Protein AF-0000000080171683 (afdb_homodimer)

Organism: Aquarana catesbeiana (NCBI:txid8400)

Radius of gyration: 18.97 Å; Cα contacts (8 Å, |Δi|>4): 358; chains: 2; bounding box: 41×49×46 Å

pLDDT: mean 96.04, std 4.77, range [62.88, 98.94]

InterPro domains:
  IPR000971 Globin [PF00042] (27-137)
  IPR000971 Globin [PS01033] (2-142)
  IPR002338 Hemoglobin, alpha-type [PR00612] (16-28)
  IPR002338 Hemoglobin, alpha-type [PR00612] (33-43)
  IPR002338 Hemoglobin, alpha-type [PR00612] (48-57)
  IPR002338 Hemoglobin, alpha-type [PR00612] (75-88)
  IPR002338 Hemoglobin, alpha-type [PR00612] (123-139)
  IPR002338 Hemoglobin, alpha-type [cd08927] (3-142)
  IPR009050 Globin-like superfamily [SSF46458] (2-142)
  IPR012292 Globin/Protoglobin [G3DSA:1.10.490.10] (2-142)
  IPR050056 Hemoglobin and related oxygen transporters [PTHR11442] (1-142)

Structure (mmCIF, N/CA/C/O backbone):
data_AF-0000000080171683-model_v1
#
loop_
_entity.id
_entity.type
_entity.pdbx_description
1 polymer 'Hemoglobin subunit alpha-3'
#
loop_
_atom_site.group_PDB
_atom_site.id
_atom_site.type_symbol
_atom_site.label_atom_id
_atom_site.label_alt_id
_atom_site.label_comp_id
_atom_site.label_asym_id
_atom_site.label_entity_id
_atom_site.label_seq_id
_atom_site.pdbx_PDB_ins_code
_atom_site.Cartn_x
_atom_site.Cartn_y
_atom_site.Cartn_z
_atom_site.occupancy
_atom_site.B_iso_or_equiv
_atom_site.auth_seq_id
_atom_site.auth_comp_id
_atom_site.auth_asym_id
_atom_site.auth_atom_id
_atom_site.pdbx_PDB_model_num
ATOM 1 N N . MET A 1 1 ? 11.531 -5.312 -15.805 1 64.75 1 MET A N 1
ATOM 2 C CA . MET A 1 1 ? 12.797 -5.117 -15.109 1 64.75 1 MET A CA 1
ATOM 3 C C . MET A 1 1 ? 13.18 -6.363 -14.32 1 64.75 1 MET A C 1
ATOM 5 O O . MET A 1 1 ? 12.32 -7.027 -13.742 1 64.75 1 MET A O 1
ATOM 9 N N . SER A 1 2 ? 14.367 -6.809 -14.578 1 85.31 2 SER A N 1
ATOM 10 C CA . SER A 1 2 ? 14.812 -8.031 -13.922 1 85.31 2 SER A CA 1
ATOM 11 C C . SER A 1 2 ? 15.258 -7.766 -12.484 1 85.31 2 SER A C 1
ATOM 13 O O . SER A 1 2 ? 15.758 -6.68 -12.18 1 85.31 2 SER A O 1
ATOM 15 N N . LEU A 1 3 ? 14.898 -8.68 -11.57 1 95.12 3 LEU A N 1
ATOM 16 C CA . LEU A 1 3 ? 15.336 -8.602 -10.18 1 95.12 3 LEU A CA 1
ATOM 17 C C . LEU A 1 3 ? 16.812 -8.945 -10.055 1 95.12 3 LEU A C 1
ATOM 19 O O . LEU A 1 3 ? 17.297 -9.867 -10.719 1 95.12 3 LEU A O 1
ATOM 23 N N . SER A 1 4 ? 17.531 -8.18 -9.242 1 96.12 4 SER A N 1
ATOM 24 C CA . SER A 1 4 ? 18.906 -8.547 -8.898 1 96.12 4 SER A CA 1
ATOM 25 C C . SER A 1 4 ? 18.938 -9.805 -8.031 1 96.12 4 SER A C 1
ATOM 27 O O . SER A 1 4 ? 17.891 -10.273 -7.566 1 96.12 4 SER A O 1
ATOM 29 N N . ALA A 1 5 ? 20.141 -10.359 -7.75 1 96.38 5 ALA A N 1
ATOM 30 C CA . ALA A 1 5 ? 20.297 -11.547 -6.91 1 96.38 5 ALA A CA 1
ATOM 31 C C . ALA A 1 5 ? 19.828 -11.273 -5.488 1 96.38 5 ALA A C 1
ATOM 33 O O . ALA A 1 5 ? 19.188 -12.117 -4.867 1 96.38 5 ALA A O 1
ATOM 34 N N . SER A 1 6 ? 20.156 -10.125 -4.957 1 97.25 6 SER A N 1
ATOM 35 C CA . SER A 1 6 ? 19.75 -9.766 -3.602 1 97.25 6 SER A CA 1
ATOM 36 C C . SER A 1 6 ? 18.234 -9.594 -3.502 1 97.25 6 SER A C 1
ATOM 38 O O . SER A 1 6 ? 17.625 -9.969 -2.502 1 97.25 6 SER A O 1
ATOM 40 N N . GLU A 1 7 ? 17.656 -9 -4.504 1 97.56 7 GLU A N 1
ATOM 41 C CA . GLU A 1 7 ? 16.203 -8.836 -4.527 1 97.56 7 GLU A CA 1
ATOM 42 C C . GLU A 1 7 ? 15.492 -10.188 -4.598 1 97.56 7 GLU A C 1
ATOM 44 O O . GLU A 1 7 ? 14.5 -10.414 -3.906 1 97.56 7 GLU A O 1
ATOM 49 N N . LYS A 1 8 ? 16.016 -11.07 -5.461 1 96.81 8 LYS A N 1
ATOM 50 C CA . LYS A 1 8 ? 15.453 -12.414 -5.57 1 96.81 8 LYS A CA 1
ATOM 51 C C . LYS A 1 8 ? 15.508 -13.141 -4.227 1 96.81 8 LYS A C 1
ATOM 53 O O . LYS A 1 8 ? 14.539 -13.797 -3.832 1 96.81 8 LYS A O 1
ATOM 58 N N . ALA A 1 9 ? 16.594 -13.047 -3.535 1 97.31 9 ALA A N 1
ATOM 59 C CA . ALA A 1 9 ? 16.75 -13.664 -2.223 1 97.31 9 ALA A CA 1
ATOM 60 C C . ALA A 1 9 ? 15.734 -13.102 -1.227 1 97.31 9 ALA A C 1
ATOM 62 O O . ALA A 1 9 ? 15.18 -13.836 -0.408 1 97.31 9 ALA A O 1
ATOM 63 N N . ALA A 1 10 ? 15.539 -11.789 -1.253 1 97.5 10 ALA A N 1
ATOM 64 C CA . ALA A 1 10 ? 14.578 -11.125 -0.37 1 97.5 10 ALA A CA 1
ATOM 65 C C . ALA A 1 10 ? 13.156 -11.625 -0.632 1 97.5 10 ALA A C 1
ATOM 67 O O . ALA A 1 10 ? 12.406 -11.883 0.307 1 97.5 10 ALA A O 1
ATOM 68 N N . VAL A 1 11 ? 12.805 -11.734 -1.903 1 98.06 11 VAL A N 1
ATOM 69 C CA . VAL A 1 11 ? 11.477 -12.227 -2.268 1 98.06 11 VAL A CA 1
ATOM 70 C C . VAL A 1 11 ? 11.305 -13.664 -1.766 1 98.06 11 VAL A C 1
ATOM 72 O O . VAL A 1 11 ? 10.312 -13.977 -1.104 1 98.06 11 VAL A O 1
ATOM 75 N N . LEU A 1 12 ? 12.281 -14.531 -1.989 1 97.12 12 LEU A N 1
ATOM 76 C CA . LEU A 1 12 ? 12.188 -15.953 -1.662 1 97.12 12 LEU A CA 1
ATOM 77 C C . LEU A 1 12 ? 12.203 -16.156 -0.152 1 97.12 12 LEU A C 1
ATOM 79 O O . LEU A 1 12 ? 11.594 -17.109 0.351 1 97.12 12 LEU A O 1
ATOM 83 N N . SER A 1 13 ? 12.844 -15.305 0.546 1 96.75 13 SER A N 1
ATOM 84 C CA . SER A 1 13 ? 12.883 -15.414 2 1 96.75 13 SER A CA 1
ATOM 85 C C . SER A 1 13 ? 11.477 -15.328 2.594 1 96.75 13 SER A C 1
ATOM 87 O O . SER A 1 13 ? 11.18 -15.969 3.602 1 96.75 13 SER A O 1
ATOM 89 N N . MET A 1 14 ? 10.594 -14.516 2.006 1 97.19 14 MET A N 1
ATOM 90 C CA . MET A 1 14 ? 9.227 -14.352 2.484 1 97.19 14 MET A CA 1
ATOM 91 C C . MET A 1 14 ? 8.359 -15.531 2.045 1 97.19 14 MET A C 1
ATOM 93 O O . MET A 1 14 ? 7.445 -15.938 2.768 1 97.19 14 MET A O 1
ATOM 97 N N . VAL A 1 15 ? 8.633 -16.078 0.871 1 96.06 15 VAL A N 1
ATOM 98 C CA . VAL A 1 15 ? 7.844 -17.172 0.313 1 96.06 15 VAL A CA 1
ATOM 99 C C . VAL A 1 15 ? 7.859 -18.359 1.268 1 96.06 15 VAL A C 1
ATOM 101 O O . VAL A 1 15 ? 6.832 -19 1.49 1 96.06 15 VAL A O 1
ATOM 104 N N . GLY A 1 16 ? 8.977 -18.641 1.789 1 92.06 16 GLY A N 1
ATOM 105 C CA . GLY A 1 16 ? 9.094 -19.734 2.744 1 92.06 16 GLY A CA 1
ATOM 106 C C . GLY A 1 16 ? 8.258 -19.531 3.992 1 92.06 16 GLY A C 1
ATOM 107 O O . GLY A 1 16 ? 7.691 -20.484 4.527 1 92.06 16 GLY A O 1
ATOM 108 N N . LYS A 1 17 ? 8.117 -18.312 4.414 1 93.5 17 LYS A N 1
ATOM 109 C CA . LYS A 1 17 ? 7.395 -17.984 5.637 1 93.5 17 LYS A CA 1
ATOM 110 C C . LYS A 1 17 ? 5.887 -17.984 5.406 1 93.5 17 LYS A C 1
ATOM 112 O O . LYS A 1 17 ? 5.113 -18.266 6.328 1 93.5 17 LYS A O 1
ATOM 117 N N . ILE A 1 18 ? 5.441 -17.688 4.18 1 95 18 ILE A N 1
ATOM 118 C CA . ILE A 1 18 ? 4.023 -17.484 3.896 1 95 18 ILE A CA 1
ATOM 119 C C . ILE A 1 18 ? 3.367 -18.812 3.525 1 95 18 ILE A C 1
ATOM 121 O O . ILE A 1 18 ? 2.145 -18.953 3.604 1 95 18 ILE A O 1
ATOM 125 N N . ALA A 1 19 ? 4.152 -19.781 3.158 1 91.12 19 ALA A N 1
ATOM 126 C CA . ALA A 1 19 ? 3.652 -21.016 2.561 1 91.12 19 ALA A CA 1
ATOM 127 C C . ALA A 1 19 ? 2.67 -21.719 3.49 1 91.12 19 ALA A C 1
ATOM 129 O O . ALA A 1 19 ? 1.616 -22.188 3.053 1 91.12 19 ALA A O 1
ATOM 130 N N . SER A 1 20 ? 2.947 -21.781 4.754 1 93 20 SER A N 1
ATOM 131 C CA . SER A 1 20 ? 2.125 -22.531 5.695 1 93 20 SER A CA 1
ATOM 132 C C . SER A 1 20 ? 0.851 -21.766 6.047 1 93 20 SER A C 1
ATOM 134 O O . SER A 1 20 ? -0.075 -22.328 6.633 1 93 20 SER A O 1
ATOM 136 N N . GLN A 1 21 ? 0.756 -20.531 5.684 1 96.88 21 GLN A N 1
ATOM 137 C CA . GLN A 1 21 ? -0.391 -19.703 6.031 1 96.88 21 GLN A CA 1
ATOM 138 C C . GLN A 1 21 ? -1.016 -19.078 4.789 1 96.88 21 GLN A C 1
ATOM 140 O O . GLN A 1 21 ? -1.667 -18.031 4.875 1 96.88 21 GLN A O 1
ATOM 145 N N . ALA A 1 22 ? -0.806 -19.672 3.691 1 97.12 22 ALA A N 1
ATOM 146 C CA . ALA A 1 22 ? -1.147 -19.078 2.398 1 97.12 22 ALA A CA 1
ATOM 147 C C . ALA A 1 22 ? -2.629 -18.719 2.334 1 97.12 22 ALA A C 1
ATOM 149 O O . ALA A 1 22 ? -2.982 -17.594 1.986 1 97.12 22 ALA A O 1
ATOM 150 N N . SER A 1 23 ? -3.496 -19.656 2.752 1 97.56 23 SER A N 1
ATOM 151 C CA . SER A 1 23 ? -4.934 -19.422 2.676 1 97.56 23 SER A CA 1
ATOM 152 C C . SER A 1 23 ? -5.359 -18.281 3.594 1 97.56 23 SER A C 1
ATOM 154 O O . SER A 1 23 ? -6.137 -17.406 3.193 1 97.56 23 SER A O 1
ATOM 156 N N . ASP A 1 24 ? -4.828 -18.281 4.82 1 97.94 24 ASP A N 1
ATOM 157 C CA . ASP A 1 24 ? -5.195 -17.25 5.785 1 97.94 24 ASP A CA 1
ATOM 158 C C . ASP A 1 24 ? -4.707 -15.875 5.328 1 97.94 24 ASP A C 1
ATOM 160 O O . ASP A 1 24 ? -5.445 -14.891 5.398 1 97.94 24 ASP A O 1
ATOM 164 N N . LEU A 1 25 ? -3.477 -15.773 4.895 1 98.44 25 LEU A N 1
ATOM 165 C CA . LEU A 1 25 ? -2.9 -14.508 4.453 1 98.44 25 LEU A CA 1
ATOM 166 C C . LEU A 1 25 ? -3.604 -14 3.199 1 98.44 25 LEU A C 1
ATOM 168 O O . LEU A 1 25 ? -3.902 -12.812 3.088 1 98.44 25 LEU A O 1
ATOM 172 N N . GLY A 1 26 ? -3.822 -14.898 2.277 1 98.44 26 GLY A N 1
ATOM 173 C CA . GLY A 1 26 ? -4.555 -14.531 1.075 1 98.44 26 GLY A CA 1
ATOM 174 C C . GLY A 1 26 ? -5.973 -14.07 1.356 1 98.44 26 GLY A C 1
ATOM 175 O O . GLY A 1 26 ? -6.453 -13.117 0.742 1 98.44 26 GLY A O 1
ATOM 176 N N . ALA A 1 27 ? -6.652 -14.773 2.248 1 98.56 27 ALA A N 1
ATOM 177 C CA . ALA A 1 27 ? -8.008 -14.383 2.635 1 98.56 27 ALA A CA 1
ATOM 178 C C . ALA A 1 27 ? -8.008 -12.992 3.266 1 98.56 27 ALA A C 1
ATOM 180 O O . ALA A 1 27 ? -8.906 -12.188 3.004 1 98.56 27 ALA A O 1
ATOM 181 N N . GLU A 1 28 ? -7.059 -12.734 4.082 1 98.5 28 GLU A N 1
ATOM 182 C CA . GLU A 1 28 ? -6.945 -11.398 4.656 1 98.5 28 GLU A CA 1
ATOM 183 C C . GLU A 1 28 ? -6.734 -10.344 3.574 1 98.5 28 GLU A C 1
ATOM 185 O O . GLU A 1 28 ? -7.328 -9.266 3.625 1 98.5 28 GLU A O 1
ATOM 190 N N . ALA A 1 29 ? -5.895 -10.656 2.609 1 98.69 29 ALA A N 1
ATOM 191 C CA . ALA A 1 29 ? -5.645 -9.719 1.521 1 98.69 29 ALA A CA 1
ATOM 192 C C . ALA A 1 29 ? -6.926 -9.406 0.754 1 98.69 29 ALA A C 1
ATOM 194 O O . ALA A 1 29 ? -7.219 -8.25 0.458 1 98.69 29 ALA A O 1
ATOM 195 N N . LEU A 1 30 ? -7.672 -10.43 0.483 1 98.56 30 LEU A N 1
ATOM 196 C CA . LEU A 1 30 ? -8.922 -10.234 -0.242 1 98.56 30 LEU A CA 1
ATOM 197 C C . LEU A 1 30 ? -9.914 -9.438 0.598 1 98.56 30 LEU A C 1
ATOM 199 O O . LEU A 1 30 ? -10.617 -8.57 0.077 1 98.56 30 LEU A O 1
ATOM 203 N N . THR A 1 31 ? -9.984 -9.688 1.855 1 98.56 31 THR A N 1
ATOM 204 C CA . THR A 1 31 ? -10.852 -8.922 2.744 1 98.56 31 THR A CA 1
ATOM 205 C C . THR A 1 31 ? -10.477 -7.445 2.74 1 98.56 31 THR A C 1
ATOM 207 O O . THR A 1 31 ? -11.336 -6.578 2.615 1 98.56 31 THR A O 1
ATOM 210 N N . ARG A 1 32 ? -9.219 -7.148 2.846 1 98.69 32 ARG A N 1
ATOM 211 C CA . ARG A 1 32 ? -8.742 -5.773 2.781 1 98.69 32 ARG A CA 1
ATOM 212 C C . ARG A 1 32 ? -9.047 -5.152 1.421 1 98.69 32 ARG A C 1
ATOM 214 O O . ARG A 1 32 ? -9.414 -3.979 1.337 1 98.69 32 ARG A O 1
ATOM 221 N N . LEU A 1 33 ? -8.859 -5.98 0.401 1 98.69 33 LEU A N 1
ATOM 222 C CA . LEU A 1 33 ? -9.148 -5.492 -0.943 1 98.69 33 LEU A CA 1
ATOM 223 C C . LEU A 1 33 ? -10.602 -5.066 -1.064 1 98.69 33 LEU A C 1
ATOM 225 O O . LEU A 1 33 ? -10.898 -3.963 -1.528 1 98.69 33 LEU A O 1
ATOM 229 N N . PHE A 1 34 ? -11.523 -5.859 -0.615 1 98.38 34 PHE A N 1
ATOM 230 C CA . PHE A 1 34 ? -12.953 -5.609 -0.786 1 98.38 34 PHE A CA 1
ATOM 231 C C . PHE A 1 34 ? -13.406 -4.441 0.085 1 98.38 34 PHE A C 1
ATOM 233 O O . PHE A 1 34 ? -14.305 -3.689 -0.297 1 98.38 34 PHE A O 1
ATOM 240 N N . LEU A 1 35 ? -12.836 -4.223 1.185 1 98.06 35 LEU A N 1
ATOM 241 C CA . LEU A 1 35 ? -13.219 -3.137 2.07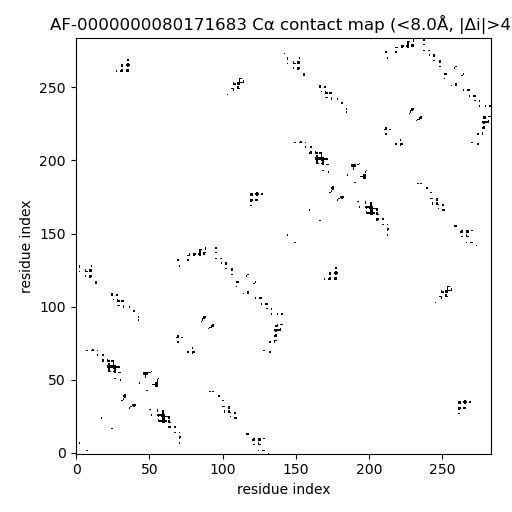8 1 98.06 35 LEU A CA 1
ATOM 242 C C . LEU A 1 35 ? -12.617 -1.813 1.618 1 98.06 35 LEU A C 1
ATOM 244 O O . LEU A 1 35 ? -13.289 -0.78 1.64 1 98.06 35 LEU A O 1
ATOM 248 N N . SER A 1 36 ? -11.414 -1.823 1.143 1 98.19 36 SER A N 1
ATOM 249 C CA . SER A 1 36 ? -10.734 -0.595 0.747 1 98.19 36 SER A CA 1
ATOM 250 C C . SER A 1 36 ? -11.102 -0.194 -0.678 1 98.19 36 SER A C 1
ATOM 252 O O . SER A 1 36 ? -11.109 0.992 -1.014 1 98.19 36 SER A O 1
ATOM 254 N N . PHE A 1 37 ? -11.336 -1.192 -1.491 1 98.19 37 PHE A N 1
ATOM 255 C CA . PHE A 1 37 ? -11.648 -0.971 -2.898 1 98.19 37 PHE A CA 1
ATOM 256 C C . PHE A 1 37 ? -12.883 -1.762 -3.311 1 98.19 37 PHE A C 1
ATOM 258 O O . PHE A 1 37 ? -12.797 -2.668 -4.141 1 98.19 37 PHE A O 1
ATOM 265 N N . PRO A 1 38 ? -14.016 -1.333 -2.859 1 97.56 38 PRO A N 1
ATOM 266 C CA . PRO A 1 38 ? -15.234 -2.123 -3.059 1 97.56 38 PRO A CA 1
ATOM 267 C C . PRO A 1 38 ? -15.578 -2.32 -4.531 1 97.56 38 PRO A C 1
ATOM 269 O O . PRO A 1 38 ? -16.266 -3.275 -4.887 1 97.56 38 PRO A O 1
ATOM 272 N N . GLN A 1 39 ? -15.109 -1.467 -5.449 1 97.38 39 GLN A N 1
ATOM 273 C CA . GLN A 1 39 ? -15.375 -1.605 -6.879 1 97.38 39 GLN A CA 1
ATOM 274 C C . GLN A 1 39 ? -14.781 -2.902 -7.422 1 97.38 39 GLN A C 1
ATOM 276 O O . GLN A 1 39 ? -15.211 -3.391 -8.469 1 97.38 39 GLN A O 1
ATOM 281 N N . THR A 1 40 ? -13.812 -3.52 -6.75 1 97.94 40 THR A N 1
ATOM 282 C CA . THR A 1 40 ? -13.172 -4.742 -7.219 1 97.94 40 THR A CA 1
ATOM 283 C C . THR A 1 40 ? -14.102 -5.941 -7.039 1 97.94 40 THR A C 1
ATOM 285 O O . THR A 1 40 ? -13.891 -6.992 -7.652 1 97.94 40 THR A O 1
ATOM 288 N N . LYS A 1 41 ? -15.102 -5.82 -6.219 1 97.56 41 LYS A N 1
ATOM 289 C CA . LYS A 1 41 ? -16.047 -6.902 -5.961 1 97.56 41 LYS A CA 1
ATOM 290 C C . LYS A 1 41 ? -16.766 -7.316 -7.242 1 97.56 41 LYS A C 1
ATOM 292 O O . LYS A 1 41 ? -17.281 -8.43 -7.332 1 97.56 41 LYS A O 1
ATOM 297 N N . THR A 1 42 ? -16.781 -6.461 -8.242 1 97.38 42 THR A N 1
ATOM 298 C CA . THR A 1 42 ? -17.484 -6.727 -9.5 1 97.38 42 THR A CA 1
ATOM 299 C C . THR A 1 42 ? -16.906 -7.969 -10.18 1 97.38 42 THR A C 1
ATOM 301 O O . THR A 1 42 ? -17.609 -8.633 -10.953 1 97.38 42 THR A O 1
ATOM 304 N N . TYR A 1 43 ? -15.688 -8.367 -9.875 1 96.38 43 TYR A N 1
ATOM 305 C CA . TYR A 1 43 ? -15.031 -9.508 -10.508 1 96.38 43 TYR A CA 1
ATOM 306 C C . TYR A 1 43 ? -15.258 -10.781 -9.711 1 96.38 43 TYR A C 1
ATOM 308 O O . TYR A 1 43 ? -14.844 -11.867 -10.125 1 96.38 43 TYR A O 1
ATOM 316 N N . PHE A 1 44 ? -15.977 -10.609 -8.555 1 97.62 44 PHE A N 1
ATOM 317 C CA . PHE A 1 44 ? -16.141 -11.734 -7.641 1 97.62 44 PHE A CA 1
ATOM 318 C C . PHE A 1 44 ? -17.609 -11.945 -7.305 1 97.62 44 PHE A C 1
ATOM 320 O O . PHE A 1 44 ? -17.953 -12.328 -6.18 1 97.62 44 PHE A O 1
ATOM 327 N N . THR A 1 45 ? -18.469 -11.695 -8.227 1 95.44 45 THR A N 1
ATOM 328 C CA . THR A 1 45 ? -19.906 -11.68 -8 1 95.44 45 THR A CA 1
ATOM 329 C C . THR A 1 45 ? -20.422 -13.07 -7.629 1 95.44 45 THR A C 1
ATOM 331 O O . THR A 1 45 ? -21.469 -13.203 -6.996 1 95.44 45 THR A O 1
ATOM 334 N N . HIS A 1 46 ? -19.719 -14.07 -7.949 1 95.5 46 HIS A N 1
ATOM 335 C CA . HIS A 1 46 ? -20.156 -15.438 -7.691 1 95.5 46 HIS A CA 1
ATOM 336 C C . HIS A 1 46 ? -19.594 -15.961 -6.371 1 95.5 46 HIS A C 1
ATOM 338 O O . HIS A 1 46 ? -19.812 -17.125 -6.02 1 95.5 46 HIS A O 1
ATOM 344 N N . PHE A 1 47 ? -18.906 -15.141 -5.617 1 97.19 47 PHE A N 1
ATOM 345 C CA . PHE A 1 47 ? -18.312 -15.531 -4.344 1 97.19 47 PHE A CA 1
ATOM 346 C C . PHE A 1 47 ? -19.203 -15.117 -3.178 1 97.19 47 PHE A C 1
ATOM 348 O O . PHE A 1 47 ? -19.875 -14.094 -3.238 1 97.19 47 PHE A O 1
ATOM 355 N N . ASP A 1 48 ? -19.203 -15.938 -2.15 1 98.06 48 ASP A N 1
ATOM 356 C CA . ASP A 1 48 ? -19.578 -15.445 -0.826 1 98.06 48 ASP A CA 1
ATOM 357 C C . ASP A 1 48 ? -18.484 -14.539 -0.256 1 98.06 48 ASP A C 1
ATOM 359 O O . ASP A 1 48 ? -17.438 -15.016 0.177 1 98.06 48 ASP A O 1
ATOM 363 N N . LEU A 1 49 ? -18.734 -13.242 -0.173 1 96.81 49 LEU A N 1
ATOM 364 C CA . LEU A 1 49 ? -17.688 -12.273 0.153 1 96.81 49 LEU A CA 1
ATOM 365 C C . LEU A 1 49 ? -17.688 -11.961 1.646 1 96.81 49 LEU A C 1
ATOM 367 O O . LEU A 1 49 ? -17 -11.039 2.09 1 96.81 49 LEU A O 1
ATOM 371 N N . THR A 1 50 ? -18.469 -12.711 2.389 1 93.94 50 THR A N 1
ATOM 372 C CA . THR A 1 50 ? -18.406 -12.555 3.838 1 93.94 50 THR A CA 1
ATOM 373 C C . THR A 1 50 ? -17.047 -12.977 4.371 1 93.94 50 THR A C 1
ATOM 375 O O . THR A 1 50 ? -16.469 -13.961 3.898 1 93.94 50 THR A O 1
ATOM 378 N N . SER A 1 51 ? -16.547 -12.156 5.34 1 88.12 51 SER A N 1
ATOM 379 C CA . SER A 1 51 ? -15.234 -12.453 5.91 1 88.12 51 SER A CA 1
ATOM 380 C C . SER A 1 51 ? -15.172 -13.891 6.418 1 88.12 51 SER A C 1
ATOM 382 O O . SER A 1 51 ? -16.062 -14.344 7.137 1 88.12 51 SER A O 1
ATOM 384 N N . GLY A 1 52 ? -14.148 -14.578 5.988 1 90.06 52 GLY A N 1
ATOM 385 C CA . GLY A 1 52 ? -13.953 -15.938 6.469 1 90.06 52 GLY A CA 1
ATOM 386 C C . GLY A 1 52 ? -14.664 -16.984 5.621 1 90.06 52 GLY A C 1
ATOM 387 O O . GLY A 1 52 ? -14.578 -18.172 5.902 1 90.06 52 GLY A O 1
ATOM 388 N N . SER A 1 53 ? -15.336 -16.625 4.578 1 97.31 53 SER A N 1
ATOM 389 C CA . SER A 1 53 ? -16.031 -17.578 3.723 1 97.31 53 SER A CA 1
ATOM 390 C C . SER A 1 53 ? -15.047 -18.547 3.066 1 97.31 53 SER A C 1
ATOM 392 O O . SER A 1 53 ? -13.859 -18.234 2.924 1 97.31 53 SER A O 1
ATOM 394 N N . ALA A 1 54 ? -15.57 -19.703 2.656 1 98.06 54 ALA A N 1
ATOM 395 C CA . ALA A 1 54 ? -14.758 -20.703 1.974 1 98.06 54 ALA A CA 1
ATOM 396 C C . ALA A 1 54 ? -14.25 -20.188 0.635 1 98.06 54 ALA A C 1
ATOM 398 O O . ALA A 1 54 ? -13.133 -20.5 0.222 1 98.06 54 ALA A O 1
ATOM 399 N N . ASP A 1 55 ? -15.062 -19.422 -0.057 1 98.44 55 ASP A N 1
ATOM 400 C CA . ASP A 1 55 ? -14.664 -18.859 -1.343 1 98.44 55 ASP A CA 1
ATOM 401 C C . ASP A 1 55 ? -13.445 -17.953 -1.189 1 98.44 55 ASP A C 1
ATOM 403 O O . ASP A 1 55 ? -12.484 -18.062 -1.95 1 98.44 55 ASP A O 1
ATOM 407 N N . ILE A 1 56 ? -13.469 -17.141 -0.199 1 98.31 56 ILE A N 1
ATOM 408 C CA . ILE A 1 56 ? -12.391 -16.188 0.042 1 98.31 56 ILE A CA 1
ATOM 409 C C . ILE A 1 56 ? -11.133 -16.922 0.484 1 98.31 56 ILE A C 1
ATOM 411 O O . ILE A 1 56 ? -10.031 -16.641 0.013 1 98.31 56 ILE A O 1
ATOM 415 N N . GLN A 1 57 ? -11.305 -17.891 1.28 1 98.06 57 GLN A N 1
ATOM 416 C CA . GLN A 1 57 ? -10.18 -18.688 1.759 1 98.06 57 GLN A CA 1
ATOM 417 C C . GLN A 1 57 ? -9.508 -19.438 0.612 1 98.06 57 GLN A C 1
ATOM 419 O O . GLN A 1 57 ? -8.281 -19.391 0.474 1 98.06 57 GLN A O 1
ATOM 424 N N . THR A 1 58 ? -10.305 -20.062 -0.126 1 98.19 58 THR A N 1
ATOM 425 C CA . THR A 1 58 ? -9.789 -20.859 -1.227 1 98.19 58 THR A CA 1
ATOM 426 C C . THR A 1 58 ? -9.102 -19.984 -2.266 1 98.19 58 THR A C 1
ATOM 428 O O . THR A 1 58 ? -7.98 -20.266 -2.684 1 98.19 58 THR A O 1
ATOM 431 N N . HIS A 1 59 ? -9.758 -18.906 -2.68 1 98.31 59 HIS A N 1
ATOM 432 C CA . HIS A 1 59 ? -9.18 -18.047 -3.703 1 98.31 59 HIS A CA 1
ATOM 433 C C . HIS A 1 59 ? -7.953 -17.312 -3.178 1 98.31 59 HIS A C 1
ATOM 435 O O . HIS A 1 59 ? -6.984 -17.109 -3.914 1 98.31 59 HIS A O 1
ATOM 441 N N . GLY A 1 60 ? -8.023 -16.922 -1.915 1 98.12 60 GLY A N 1
ATOM 442 C CA . GLY A 1 60 ? -6.844 -16.344 -1.305 1 98.12 60 GLY A CA 1
ATOM 443 C C . GLY A 1 60 ? -5.637 -17.266 -1.344 1 98.12 60 GLY A C 1
ATOM 444 O O . GLY A 1 60 ? -4.527 -16.828 -1.658 1 98.12 60 GLY A O 1
ATOM 445 N N . GLY A 1 61 ? -5.879 -18.5 -1.017 1 98 61 GLY A N 1
ATOM 446 C CA . GLY A 1 61 ? -4.82 -19.484 -1.107 1 98 61 GLY A CA 1
ATOM 447 C C . GLY A 1 61 ? -4.262 -19.641 -2.51 1 98 61 GLY A C 1
ATOM 448 O O . GLY A 1 61 ? -3.047 -19.766 -2.691 1 98 61 GLY A O 1
ATOM 449 N N . LYS A 1 62 ? -5.109 -19.609 -3.512 1 97.88 62 LYS A N 1
ATOM 450 C CA . LYS A 1 62 ? -4.676 -19.719 -4.902 1 97.88 62 LYS A CA 1
ATOM 451 C C . LYS A 1 62 ? -3.754 -18.562 -5.281 1 97.88 62 LYS A C 1
ATOM 453 O O . LYS A 1 62 ? -2.752 -18.766 -5.973 1 97.88 62 LYS A O 1
ATOM 458 N N . ILE A 1 63 ? -4.125 -17.375 -4.883 1 98.12 63 ILE A N 1
ATOM 459 C CA . ILE A 1 63 ? -3.322 -16.188 -5.188 1 98.12 63 ILE A CA 1
ATOM 460 C C . ILE A 1 63 ? -1.931 -16.344 -4.574 1 98.12 63 ILE A C 1
ATOM 462 O O . ILE A 1 63 ? -0.922 -16.172 -5.266 1 98.12 63 ILE A O 1
ATOM 466 N N . MET A 1 64 ? -1.872 -16.703 -3.305 1 98.31 64 MET A N 1
ATOM 467 C CA . MET A 1 64 ? -0.595 -16.812 -2.605 1 98.31 64 MET A CA 1
ATOM 468 C C . MET A 1 64 ? 0.257 -17.922 -3.195 1 98.31 64 MET A C 1
ATOM 470 O O . MET A 1 64 ? 1.473 -17.781 -3.33 1 98.31 64 MET A O 1
ATOM 474 N N . ASN A 1 65 ? -0.354 -19 -3.551 1 97.62 65 ASN A N 1
ATOM 475 C CA . ASN A 1 65 ? 0.375 -20.109 -4.164 1 97.62 65 ASN A CA 1
ATOM 476 C C . ASN A 1 65 ? 0.904 -19.734 -5.547 1 97.62 65 ASN A C 1
ATOM 478 O O . ASN A 1 65 ? 2.008 -20.125 -5.922 1 97.62 65 ASN A O 1
ATOM 482 N N . ALA A 1 66 ? 0.088 -19.016 -6.293 1 97.81 66 ALA A N 1
ATOM 483 C CA . ALA A 1 66 ? 0.539 -18.547 -7.602 1 97.81 66 ALA A CA 1
ATOM 484 C C . ALA A 1 66 ? 1.746 -17.625 -7.469 1 97.81 66 ALA A C 1
ATOM 486 O O . ALA A 1 66 ? 2.688 -17.703 -8.258 1 97.81 66 ALA A O 1
ATOM 487 N N . LEU A 1 67 ? 1.702 -16.766 -6.504 1 98 67 LEU A N 1
ATOM 488 C CA . LEU A 1 67 ? 2.824 -15.867 -6.273 1 98 67 LEU A CA 1
ATOM 489 C C . LEU A 1 67 ? 4.066 -16.641 -5.84 1 98 67 LEU A C 1
ATOM 491 O O . LEU A 1 67 ? 5.18 -16.312 -6.254 1 98 67 LEU A O 1
ATOM 495 N N . ALA A 1 68 ? 3.885 -17.625 -4.957 1 97.62 68 ALA A N 1
ATOM 496 C CA . ALA A 1 68 ? 5.004 -18.484 -4.578 1 97.62 68 ALA A CA 1
ATOM 497 C C . ALA A 1 68 ? 5.594 -19.188 -5.797 1 97.62 68 ALA A C 1
ATOM 499 O O . ALA A 1 68 ? 6.812 -19.266 -5.945 1 97.62 68 ALA A O 1
ATOM 500 N N . GLY A 1 69 ? 4.727 -19.734 -6.629 1 97.12 69 GLY A N 1
ATOM 501 C CA . GLY A 1 69 ? 5.188 -20.344 -7.871 1 97.12 69 GLY A CA 1
ATOM 502 C C . GLY A 1 69 ? 5.973 -19.375 -8.742 1 97.12 69 GLY A C 1
ATOM 503 O O . GLY A 1 69 ? 7.035 -19.734 -9.266 1 97.12 69 GLY A O 1
ATOM 504 N N . ALA A 1 70 ? 5.449 -18.172 -8.93 1 97.62 70 ALA A N 1
ATOM 505 C CA . ALA A 1 70 ? 6.125 -17.141 -9.719 1 97.62 70 ALA A CA 1
ATOM 506 C C . ALA A 1 70 ? 7.496 -16.812 -9.133 1 97.62 70 ALA A C 1
ATOM 508 O O . ALA A 1 70 ? 8.477 -16.688 -9.875 1 97.62 70 ALA A O 1
ATOM 509 N N . ALA A 1 71 ? 7.574 -16.672 -7.812 1 97.56 71 ALA A N 1
ATOM 510 C CA . ALA A 1 71 ? 8.828 -16.359 -7.133 1 97.56 71 ALA A CA 1
ATOM 511 C C . ALA A 1 71 ? 9.867 -17.453 -7.371 1 97.56 71 ALA A C 1
ATOM 513 O O . ALA A 1 71 ? 11.062 -17.172 -7.441 1 97.56 71 ALA A O 1
ATOM 514 N N . ASN A 1 72 ? 9.398 -18.656 -7.52 1 96.75 72 ASN A N 1
ATOM 515 C CA . ASN A 1 72 ? 10.305 -19.781 -7.719 1 96.75 72 ASN A CA 1
ATOM 516 C C . ASN A 1 72 ? 10.664 -19.953 -9.195 1 96.75 72 ASN A C 1
ATOM 518 O O . ASN A 1 72 ? 11.469 -20.828 -9.539 1 96.75 72 ASN A O 1
ATOM 522 N N . HIS A 1 73 ? 10.125 -19.172 -10.07 1 96.75 73 HIS A N 1
ATOM 523 C CA . HIS A 1 73 ? 10.375 -19.266 -11.508 1 96.75 73 HIS A CA 1
ATOM 524 C C . HIS A 1 73 ? 10.656 -17.875 -12.102 1 96.75 73 HIS A C 1
ATOM 526 O O . HIS A 1 73 ? 10.156 -17.562 -13.18 1 96.75 73 HIS A O 1
ATOM 532 N N . LEU A 1 74 ? 11.344 -17.078 -11.445 1 94.94 74 LEU A N 1
ATOM 533 C CA . LEU A 1 74 ? 11.586 -15.695 -11.828 1 94.94 74 LEU A CA 1
ATOM 534 C C . LEU A 1 74 ? 12.258 -15.625 -13.195 1 94.94 74 LEU A C 1
ATOM 536 O O . LEU A 1 74 ? 12.117 -14.633 -13.906 1 94.94 74 LEU A O 1
ATOM 540 N N . ASP A 1 75 ? 12.977 -16.656 -13.578 1 93.06 75 ASP A N 1
ATOM 541 C CA . ASP A 1 75 ? 13.68 -16.672 -14.859 1 93.06 75 ASP A CA 1
ATOM 542 C C . ASP A 1 75 ? 12.727 -17.031 -16 1 93.06 75 ASP A C 1
ATOM 544 O O . ASP A 1 75 ? 13.102 -16.953 -17.172 1 93.06 75 ASP A O 1
ATOM 548 N N . ASN A 1 76 ? 11.523 -17.469 -15.703 1 95.75 76 ASN A N 1
ATOM 549 C CA . ASN A 1 76 ? 10.5 -17.797 -16.688 1 95.75 76 ASN A CA 1
ATOM 550 C C . ASN A 1 76 ? 9.102 -17.484 -16.172 1 95.75 76 ASN A C 1
ATOM 552 O O . ASN A 1 76 ? 8.227 -18.359 -16.156 1 95.75 76 ASN A O 1
ATOM 556 N N . LEU A 1 77 ? 8.875 -16.234 -15.891 1 95.75 77 LEU A N 1
ATOM 557 C CA . LEU A 1 77 ? 7.59 -15.789 -15.359 1 95.75 77 LEU A CA 1
ATOM 558 C C . LEU A 1 77 ? 6.488 -15.938 -16.406 1 95.75 77 LEU A C 1
ATOM 560 O O . LEU A 1 77 ? 5.371 -16.344 -16.094 1 95.75 77 LEU A O 1
ATOM 564 N N . ALA A 1 78 ? 6.828 -15.594 -17.625 1 95.06 78 ALA A N 1
ATOM 565 C CA . ALA A 1 78 ? 5.848 -15.68 -18.703 1 95.06 78 ALA A CA 1
ATOM 566 C C . ALA A 1 78 ? 5.293 -17.094 -18.828 1 95.06 78 ALA A C 1
ATOM 568 O O . ALA A 1 78 ? 4.078 -17.281 -18.953 1 95.06 78 ALA A O 1
ATOM 569 N N . GLY A 1 79 ? 6.191 -18.047 -18.844 1 96.81 79 GLY A N 1
ATOM 570 C CA . GLY A 1 79 ? 5.758 -19.438 -18.906 1 96.81 79 GLY A CA 1
ATOM 571 C C . GLY A 1 79 ? 4.953 -19.859 -17.688 1 96.81 79 GLY A C 1
ATOM 572 O O . GLY A 1 79 ? 3.91 -20.5 -17.828 1 96.81 79 GLY A O 1
ATOM 573 N N . ASN A 1 80 ? 5.414 -19.516 -16.516 1 97.31 80 ASN A N 1
ATOM 574 C CA . ASN A 1 80 ? 4.77 -19.922 -15.266 1 97.31 80 ASN A CA 1
ATOM 575 C C . ASN A 1 80 ? 3.381 -19.312 -15.125 1 97.31 80 ASN A C 1
ATOM 577 O O . ASN A 1 80 ? 2.473 -19.938 -14.578 1 97.31 80 ASN A O 1
ATOM 581 N N . LEU A 1 81 ? 3.213 -18.094 -15.648 1 97 81 LEU A N 1
ATOM 582 C CA . LEU A 1 81 ? 1.969 -17.375 -15.43 1 97 81 LEU A CA 1
ATOM 583 C C . LEU A 1 81 ? 1.104 -17.391 -16.688 1 97 81 LEU A C 1
ATOM 585 O O . LEU A 1 81 ? 0.087 -16.703 -16.766 1 97 81 LEU A O 1
ATOM 589 N N . SER A 1 82 ? 1.469 -18.219 -17.688 1 95.94 82 SER A N 1
ATOM 590 C CA . SER A 1 82 ? 0.812 -18.188 -18.984 1 95.94 82 SER A CA 1
ATOM 591 C C . SER A 1 82 ? -0.683 -18.453 -18.859 1 95.94 82 SER A C 1
ATOM 593 O O . SER A 1 82 ? -1.503 -17.734 -19.422 1 95.94 82 SER A O 1
ATOM 595 N N . PHE A 1 83 ? -0.985 -19.5 -18.141 1 96.44 83 PHE A N 1
ATOM 596 C CA . PHE A 1 83 ? -2.389 -19.859 -17.969 1 96.44 83 PHE A CA 1
ATOM 597 C C . PHE A 1 83 ? -3.156 -18.719 -17.297 1 96.44 83 PHE A C 1
ATOM 599 O O . PHE A 1 83 ? -4.25 -18.359 -17.734 1 96.44 83 PHE A O 1
ATOM 606 N N . LEU A 1 84 ? -2.576 -18.125 -16.203 1 96.38 84 LEU A N 1
ATOM 607 C CA . LEU A 1 84 ? -3.248 -17.047 -15.469 1 96.38 84 LEU A CA 1
ATOM 608 C C . LEU A 1 84 ? -3.355 -15.797 -16.328 1 96.38 84 LEU A C 1
ATOM 610 O O . LEU A 1 84 ? -4.336 -15.055 -16.219 1 96.38 84 LEU A O 1
ATOM 614 N N . SER A 1 85 ? -2.332 -15.547 -17.109 1 95.06 85 SER A N 1
ATOM 615 C CA . SER A 1 85 ? -2.398 -14.43 -18.031 1 95.06 85 SER A CA 1
ATOM 616 C C . SER A 1 85 ? -3.59 -14.562 -18.984 1 95.06 85 SER A C 1
ATOM 618 O O . SER A 1 85 ? -4.367 -13.617 -19.141 1 95.06 85 SER A O 1
ATOM 620 N N . ASP A 1 86 ? -3.764 -15.719 -19.562 1 95.06 86 ASP A N 1
ATOM 621 C CA . ASP A 1 86 ? -4.891 -15.984 -20.438 1 95.06 86 ASP A CA 1
ATOM 622 C C . ASP A 1 86 ? -6.219 -15.875 -19.703 1 95.06 86 ASP A C 1
ATOM 624 O O . ASP A 1 86 ? -7.16 -15.242 -20.172 1 95.06 86 ASP A O 1
ATOM 628 N N . LEU A 1 87 ? -6.309 -16.453 -18.547 1 95.56 87 LEU A N 1
ATOM 629 C CA . LEU A 1 87 ? -7.531 -16.5 -17.75 1 95.56 87 LEU A CA 1
ATOM 630 C C . LEU A 1 87 ? -7.992 -15.086 -17.406 1 95.56 87 LEU A C 1
ATOM 632 O O . LEU A 1 87 ? -9.164 -14.742 -17.594 1 95.56 87 LEU A O 1
ATOM 636 N N . HIS A 1 88 ? -7.09 -14.219 -16.906 1 95.12 88 HIS A N 1
ATOM 637 C CA . HIS A 1 88 ? -7.449 -12.883 -16.438 1 95.12 88 HIS A CA 1
ATOM 638 C C . HIS A 1 88 ? -7.707 -11.93 -17.594 1 95.12 88 HIS A C 1
ATOM 640 O O . HIS A 1 88 ? -8.516 -11.008 -17.484 1 95.12 88 HIS A O 1
ATOM 646 N N . ALA A 1 89 ? -7.094 -12.219 -18.781 1 92.19 89 ALA A N 1
ATOM 647 C CA . ALA A 1 89 ? -7.254 -11.336 -19.938 1 92.19 89 ALA A CA 1
ATOM 648 C C . ALA A 1 89 ? -8.516 -11.672 -20.719 1 92.19 89 ALA A C 1
ATOM 650 O O . ALA A 1 89 ? -9.266 -10.781 -21.125 1 92.19 89 ALA A O 1
ATOM 651 N N . TYR A 1 90 ? -8.773 -12.891 -20.859 1 92.69 90 TYR A N 1
ATOM 652 C CA . TYR A 1 90 ? -9.766 -13.273 -21.859 1 92.69 90 TYR A CA 1
ATOM 653 C C . TYR A 1 90 ? -11.023 -13.82 -21.203 1 92.69 90 TYR A C 1
ATOM 655 O O . TYR A 1 90 ? -12.141 -13.594 -21.672 1 92.69 90 TYR A O 1
ATOM 663 N N . ASN A 1 91 ? -10.883 -14.461 -20.141 1 93.56 91 ASN A N 1
ATOM 664 C CA . ASN A 1 91 ? -12.055 -15.047 -19.484 1 93.56 91 ASN A CA 1
ATOM 665 C C . ASN A 1 91 ? -12.633 -14.125 -18.422 1 93.56 91 ASN A C 1
ATOM 667 O O . ASN A 1 91 ? -13.82 -13.805 -18.453 1 93.56 91 ASN A O 1
ATOM 671 N N . LEU A 1 92 ? -11.797 -13.664 -17.578 1 92.69 92 LEU A N 1
ATOM 672 C CA . LEU A 1 92 ? -12.266 -12.852 -16.453 1 92.69 92 LEU A CA 1
ATOM 673 C C . LEU A 1 92 ? -12.289 -11.375 -16.812 1 92.69 92 LEU A C 1
ATOM 675 O O . LEU A 1 92 ? -13.023 -10.594 -16.219 1 92.69 92 LEU A O 1
ATOM 679 N N . ARG A 1 93 ? -11.391 -10.977 -17.703 1 92.19 93 ARG A N 1
ATOM 680 C CA . ARG A 1 93 ? -11.305 -9.625 -18.234 1 92.19 93 ARG A CA 1
ATOM 681 C C . ARG A 1 93 ? -11.141 -8.609 -17.109 1 92.19 93 ARG A C 1
ATOM 683 O O . ARG A 1 93 ? -11.875 -7.617 -17.047 1 92.19 93 ARG A O 1
ATOM 690 N N . VAL A 1 94 ? -10.203 -8.953 -16.25 1 94.19 94 VAL A N 1
ATOM 691 C CA . VAL A 1 94 ? -9.883 -8.07 -15.133 1 94.19 94 VAL A CA 1
ATOM 692 C C . VAL A 1 94 ? -9.141 -6.84 -15.641 1 94.19 94 VAL A C 1
ATOM 694 O O . VAL A 1 94 ? -8.172 -6.957 -16.391 1 94.19 94 VAL A O 1
ATOM 697 N N . ASP A 1 95 ? -9.578 -5.633 -15.297 1 95.19 95 ASP A N 1
ATOM 698 C CA . ASP A 1 95 ? -8.852 -4.41 -15.625 1 95.19 95 ASP A CA 1
ATOM 699 C C . ASP A 1 95 ? -7.438 -4.441 -15.047 1 95.19 95 ASP A C 1
ATOM 701 O O . ASP A 1 95 ? -7.254 -4.73 -13.859 1 95.19 95 ASP A O 1
ATOM 705 N N . PRO A 1 96 ? -6.445 -4.148 -15.836 1 94.06 96 PRO A N 1
ATOM 706 C CA . PRO A 1 96 ? -5.051 -4.25 -15.406 1 94.06 96 PRO A CA 1
ATOM 707 C C . PRO A 1 96 ? -4.746 -3.393 -14.18 1 94.06 96 PRO A C 1
ATOM 709 O O . PRO A 1 96 ? -3.908 -3.764 -13.352 1 94.06 96 PRO A O 1
ATOM 712 N N . GLY A 1 97 ? -5.457 -2.256 -14.023 1 93.88 97 GLY A N 1
ATOM 713 C CA . GLY A 1 97 ? -5.215 -1.36 -12.906 1 93.88 97 GLY A CA 1
ATOM 714 C C . GLY A 1 97 ? -5.523 -1.991 -11.562 1 93.88 97 GLY A C 1
ATOM 715 O O . GLY A 1 97 ? -5.008 -1.555 -10.531 1 93.88 97 GLY A O 1
ATOM 716 N N . ASN A 1 98 ? -6.273 -3.066 -11.531 1 95.94 98 ASN A N 1
ATOM 717 C CA . ASN A 1 98 ? -6.695 -3.699 -10.281 1 95.94 98 ASN A CA 1
ATOM 718 C C . ASN A 1 98 ? -5.57 -4.527 -9.664 1 95.94 98 ASN A C 1
ATOM 720 O O . ASN A 1 98 ? -5.594 -4.816 -8.469 1 95.94 98 ASN A O 1
ATOM 724 N N . PHE A 1 99 ? -4.594 -4.918 -10.453 1 97.12 99 PHE A N 1
ATOM 725 C CA . PHE A 1 99 ? -3.5 -5.719 -9.914 1 97.12 99 PHE A CA 1
ATOM 726 C C . PHE A 1 99 ? -2.641 -4.891 -8.969 1 97.12 99 PHE A C 1
ATOM 728 O O . PHE A 1 99 ? -2.09 -5.422 -8 1 97.12 99 PHE A O 1
ATOM 735 N N . ALA A 1 100 ? -2.564 -3.559 -9.219 1 97.38 100 ALA A N 1
ATOM 736 C CA . ALA A 1 100 ? -1.833 -2.686 -8.305 1 97.38 100 ALA A CA 1
ATOM 737 C C . ALA A 1 100 ? -2.551 -2.566 -6.961 1 97.38 100 ALA A C 1
ATOM 739 O O . ALA A 1 100 ? -1.91 -2.447 -5.918 1 97.38 100 ALA A O 1
ATOM 740 N N . LEU A 1 101 ? -3.889 -2.584 -6.992 1 98.38 101 LEU A N 1
ATOM 741 C CA . LEU A 1 101 ? -4.668 -2.547 -5.758 1 98.38 101 LEU A CA 1
ATOM 742 C C . LEU A 1 101 ? -4.43 -3.805 -4.93 1 98.38 101 LEU A C 1
ATOM 744 O O . LEU A 1 101 ? -4.25 -3.725 -3.711 1 98.38 101 LEU A O 1
ATOM 748 N N . LEU A 1 102 ? -4.391 -4.992 -5.617 1 98.62 102 LEU A N 1
ATOM 749 C CA . LEU A 1 102 ? -4.094 -6.242 -4.93 1 98.62 102 LEU A CA 1
ATOM 750 C C . LEU A 1 102 ? -2.676 -6.234 -4.371 1 98.62 102 LEU A C 1
ATOM 752 O O . LEU A 1 102 ? -2.441 -6.695 -3.25 1 98.62 102 LEU A O 1
ATOM 756 N N . SER A 1 103 ? -1.735 -5.691 -5.184 1 98.62 103 SER A N 1
ATOM 757 C CA . SER A 1 103 ? -0.354 -5.574 -4.727 1 98.62 103 SER A CA 1
ATOM 758 C C . SER A 1 103 ? -0.265 -4.758 -3.443 1 98.62 103 SER A C 1
ATOM 760 O O . SER A 1 103 ? 0.469 -5.117 -2.521 1 98.62 103 SER A O 1
ATOM 762 N N . HIS A 1 104 ? -1.003 -3.689 -3.377 1 98.75 104 HIS A N 1
ATOM 763 C CA 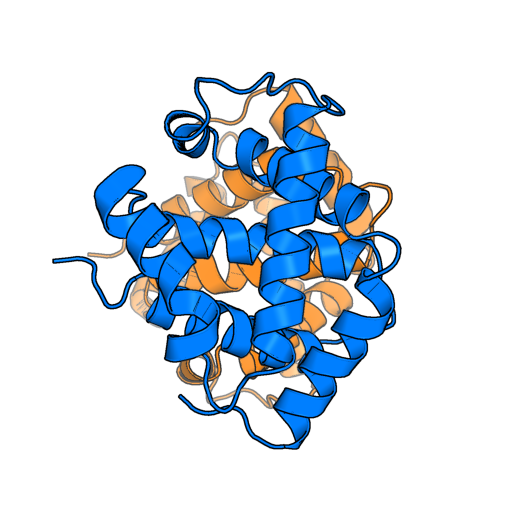. HIS A 1 104 ? -1.02 -2.805 -2.217 1 98.75 104 HIS A CA 1
ATOM 764 C C . HIS A 1 104 ? -1.475 -3.549 -0.965 1 98.75 104 HIS A C 1
ATOM 766 O O . HIS A 1 104 ? -0.762 -3.572 0.041 1 98.75 104 HIS A O 1
ATOM 772 N N . VAL A 1 105 ? -2.566 -4.254 -1.043 1 98.88 105 VAL A N 1
ATOM 773 C CA . VAL A 1 105 ? -3.094 -4.875 0.168 1 98.88 105 VAL A CA 1
ATOM 774 C C . VAL A 1 105 ? -2.234 -6.078 0.548 1 98.88 105 VAL A C 1
ATOM 776 O O . VAL A 1 105 ? -2.082 -6.391 1.731 1 98.88 105 VAL A O 1
ATOM 779 N N . LEU A 1 106 ? -1.628 -6.781 -0.438 1 98.81 106 LEU A N 1
ATOM 780 C CA . LEU A 1 106 ? -0.722 -7.887 -0.147 1 98.81 106 LEU A CA 1
ATOM 781 C C . LEU A 1 106 ? 0.469 -7.41 0.677 1 98.81 106 LEU A C 1
ATOM 783 O O . LEU A 1 106 ? 0.875 -8.078 1.632 1 98.81 106 LEU A O 1
ATOM 787 N N . GLN A 1 107 ? 0.983 -6.262 0.336 1 98.88 107 GLN A N 1
ATOM 788 C CA . GLN A 1 107 ? 2.131 -5.746 1.073 1 98.88 107 GLN A CA 1
ATOM 789 C C . GLN A 1 107 ? 1.73 -5.305 2.477 1 98.88 107 GLN A C 1
ATOM 791 O O . GLN A 1 107 ? 2.498 -5.465 3.428 1 98.88 107 GLN A O 1
ATOM 796 N N . VAL A 1 108 ? 0.54 -4.781 2.652 1 98.94 108 VAL A N 1
ATOM 797 C CA . VAL A 1 108 ? 0.021 -4.441 3.973 1 98.94 108 VAL A CA 1
ATOM 798 C C . VAL A 1 108 ? -0.114 -5.703 4.82 1 98.94 108 VAL A C 1
ATOM 800 O O . VAL A 1 108 ? 0.257 -5.711 5.996 1 98.94 108 VAL A O 1
ATOM 803 N N . VAL A 1 109 ? -0.602 -6.797 4.242 1 98.81 109 VAL A N 1
ATOM 804 C CA . VAL A 1 109 ? -0.777 -8.07 4.934 1 98.81 109 VAL A CA 1
ATOM 805 C C . VAL A 1 109 ? 0.583 -8.617 5.363 1 98.81 109 VAL A C 1
ATOM 807 O O . VAL A 1 109 ? 0.747 -9.062 6.504 1 98.81 109 VAL A O 1
ATOM 810 N N . LEU A 1 110 ? 1.556 -8.586 4.453 1 98.62 110 LEU A N 1
ATOM 811 C CA . LEU A 1 110 ? 2.885 -9.086 4.785 1 98.62 110 LEU A CA 1
ATOM 812 C C . LEU A 1 110 ? 3.516 -8.258 5.898 1 98.62 110 LEU A C 1
ATOM 814 O O . LEU A 1 110 ? 4.125 -8.812 6.82 1 98.62 110 LEU A O 1
ATOM 818 N N . ALA A 1 111 ? 3.346 -6.973 5.867 1 98.75 111 ALA A N 1
ATOM 819 C CA . ALA A 1 111 ? 3.885 -6.09 6.898 1 98.75 111 ALA A CA 1
ATOM 820 C C . ALA A 1 111 ? 3.229 -6.359 8.25 1 98.75 111 ALA A C 1
ATOM 822 O O . ALA A 1 111 ? 3.904 -6.398 9.281 1 98.75 111 ALA A O 1
ATOM 823 N N . SER A 1 112 ? 1.947 -6.555 8.242 1 98.62 112 SER A N 1
ATOM 824 C CA . SER A 1 112 ? 1.179 -6.754 9.461 1 98.62 112 SER A CA 1
ATOM 825 C C . SER A 1 112 ? 1.535 -8.078 10.125 1 98.62 112 SER A C 1
ATOM 827 O O . SER A 1 112 ? 1.582 -8.172 11.359 1 98.62 112 SER A O 1
ATOM 829 N N . ASN A 1 113 ? 1.771 -9.062 9.344 1 98.5 113 ASN A N 1
ATOM 830 C CA . ASN A 1 113 ? 1.929 -10.406 9.875 1 98.5 113 ASN A CA 1
ATOM 831 C C . ASN A 1 113 ? 3.398 -10.75 10.102 1 98.5 113 ASN A C 1
ATOM 833 O O . ASN A 1 113 ? 3.717 -11.641 10.898 1 98.5 113 ASN A O 1
ATOM 837 N N . PHE A 1 114 ? 4.324 -10.086 9.406 1 98.06 114 PHE A N 1
ATOM 838 C CA . PHE A 1 114 ? 5.754 -10.352 9.523 1 98.06 114 PHE A CA 1
ATOM 839 C C . PHE A 1 114 ? 6.539 -9.055 9.672 1 98.06 114 PHE A C 1
ATOM 841 O O . PHE A 1 114 ? 7.488 -8.812 8.922 1 98.06 114 PHE A O 1
ATOM 848 N N . PRO A 1 115 ? 6.211 -8.266 10.688 1 97.44 115 PRO A N 1
ATOM 849 C CA . PRO A 1 115 ? 6.824 -6.941 10.789 1 97.44 115 PRO A CA 1
ATOM 850 C C . PRO A 1 115 ? 8.344 -7.004 10.938 1 97.44 115 PRO A C 1
ATOM 852 O O . PRO A 1 115 ? 9.047 -6.117 10.453 1 97.44 115 PRO A O 1
ATOM 855 N N . GLY A 1 116 ? 8.875 -8.016 11.547 1 97.56 116 GLY A N 1
ATOM 856 C CA . GLY A 1 116 ? 10.32 -8.148 11.703 1 97.56 116 GLY A CA 1
ATOM 857 C C . GLY A 1 116 ? 11.023 -8.562 10.43 1 97.56 116 GLY A C 1
ATOM 858 O O . GLY A 1 116 ? 12.203 -8.266 10.242 1 97.56 116 GLY A O 1
ATOM 859 N N . ASP A 1 117 ? 10.383 -9.195 9.492 1 98.19 117 ASP A N 1
ATOM 860 C CA . ASP A 1 117 ? 10.969 -9.734 8.266 1 98.19 117 ASP A CA 1
ATOM 861 C C . ASP A 1 117 ? 10.727 -8.797 7.086 1 98.19 117 ASP A C 1
ATOM 863 O O . ASP A 1 117 ? 11.516 -8.758 6.141 1 98.19 117 ASP A O 1
ATOM 867 N N . PHE A 1 118 ? 9.594 -8.062 7.148 1 98.44 118 PHE A N 1
ATOM 868 C CA . PHE A 1 118 ? 9.211 -7.219 6.027 1 98.44 118 PHE A CA 1
ATOM 869 C C . PHE A 1 118 ? 9.812 -5.824 6.168 1 98.44 118 PHE A C 1
ATOM 871 O O . PHE A 1 118 ? 9.086 -4.832 6.223 1 98.44 118 PHE A O 1
ATOM 878 N N . THR A 1 119 ? 11.148 -5.762 6.113 1 98.44 119 THR A N 1
ATOM 879 C CA . THR A 1 119 ? 11.922 -4.531 6.215 1 98.44 119 THR A CA 1
ATOM 880 C C . THR A 1 119 ? 11.719 -3.656 4.984 1 98.44 119 THR A C 1
ATOM 882 O O . THR A 1 119 ? 11.133 -4.102 3.99 1 98.44 119 THR A O 1
ATOM 885 N N . PRO A 1 120 ? 12.172 -2.441 5.023 1 98.31 120 PRO A N 1
ATOM 886 C CA . PRO A 1 120 ? 12.062 -1.568 3.85 1 98.31 120 PRO A CA 1
ATOM 887 C C . PRO A 1 120 ? 12.719 -2.164 2.609 1 98.31 120 PRO A C 1
ATOM 889 O O . PRO A 1 120 ? 12.195 -2.029 1.501 1 98.31 120 PRO A O 1
ATOM 892 N N . GLU A 1 121 ? 13.852 -2.857 2.746 1 98.12 121 GLU A N 1
ATOM 893 C CA . GLU A 1 121 ? 14.531 -3.498 1.623 1 98.12 121 GLU A CA 1
ATOM 894 C C . GLU A 1 121 ? 13.703 -4.648 1.062 1 98.12 121 GLU A C 1
ATOM 896 O O . GLU A 1 121 ? 13.617 -4.824 -0.156 1 98.12 121 GLU A O 1
ATOM 901 N N . VAL A 1 122 ? 13.133 -5.402 1.939 1 98.5 122 VAL A N 1
ATOM 902 C CA . VAL A 1 122 ? 12.289 -6.512 1.51 1 98.5 122 VAL A CA 1
ATOM 903 C C . VAL A 1 122 ? 11.047 -5.977 0.804 1 98.5 122 VAL A C 1
ATOM 905 O O . VAL A 1 122 ? 10.617 -6.52 -0.216 1 98.5 122 VAL A O 1
ATOM 908 N N . GLN A 1 123 ? 10.453 -4.906 1.343 1 98.81 123 GLN A N 1
ATOM 909 C CA . GLN A 1 123 ? 9.32 -4.289 0.666 1 98.81 123 GLN A CA 1
ATOM 910 C C . GLN A 1 123 ? 9.695 -3.842 -0.744 1 98.81 123 GLN A C 1
ATOM 912 O O . GLN A 1 123 ? 8.922 -4.035 -1.688 1 98.81 123 GLN A O 1
ATOM 917 N N . ALA A 1 124 ? 10.836 -3.215 -0.881 1 98.62 124 ALA A N 1
ATOM 918 C CA . ALA A 1 124 ? 11.266 -2.752 -2.197 1 98.62 124 ALA A CA 1
ATOM 919 C C . ALA A 1 124 ? 11.367 -3.914 -3.182 1 98.62 124 ALA A C 1
ATOM 921 O O . ALA A 1 124 ? 10.93 -3.803 -4.332 1 98.62 124 ALA A O 1
ATOM 922 N N . ALA A 1 125 ? 11.938 -5.012 -2.736 1 98.62 125 ALA A N 1
ATOM 923 C CA . ALA A 1 125 ? 12.055 -6.203 -3.574 1 98.62 125 ALA A CA 1
ATOM 924 C C . ALA A 1 125 ? 10.68 -6.758 -3.932 1 98.62 125 ALA A C 1
ATOM 926 O O . ALA A 1 125 ? 10.438 -7.125 -5.082 1 98.62 125 ALA A O 1
ATOM 927 N N . TRP A 1 126 ? 9.805 -6.777 -2.996 1 98.69 126 TRP A N 1
ATOM 928 C CA . TRP A 1 126 ? 8.477 -7.328 -3.229 1 98.69 126 TRP A CA 1
ATOM 929 C C . TRP A 1 126 ? 7.648 -6.402 -4.113 1 98.69 126 TRP A C 1
ATOM 931 O O . TRP A 1 126 ? 6.84 -6.867 -4.922 1 98.69 126 TRP A O 1
ATOM 941 N N . ASP A 1 127 ? 7.793 -5.105 -3.889 1 98.56 127 ASP A N 1
ATOM 942 C CA . ASP A 1 127 ? 7.117 -4.172 -4.785 1 98.56 127 ASP A CA 1
ATOM 943 C C . ASP A 1 127 ? 7.535 -4.398 -6.234 1 98.56 127 ASP A C 1
ATOM 945 O O . ASP A 1 127 ? 6.688 -4.449 -7.129 1 98.56 127 ASP A O 1
ATOM 949 N N . LYS A 1 128 ? 8.812 -4.539 -6.488 1 98.06 128 LYS A N 1
ATOM 950 C CA . LYS A 1 128 ? 9.336 -4.801 -7.824 1 98.06 128 LYS A CA 1
ATOM 951 C C . LYS A 1 128 ? 8.836 -6.145 -8.352 1 98.06 128 LYS A C 1
ATOM 953 O O . LYS A 1 128 ? 8.438 -6.25 -9.516 1 98.06 128 LYS A O 1
ATOM 958 N N . PHE A 1 129 ? 8.852 -7.117 -7.523 1 98.5 129 PHE A N 1
ATOM 959 C CA . PHE A 1 129 ? 8.375 -8.453 -7.863 1 98.5 129 PHE A CA 1
ATOM 960 C C . PHE A 1 129 ? 6.906 -8.422 -8.273 1 98.5 129 PHE A C 1
ATOM 962 O O . PHE A 1 129 ? 6.547 -8.891 -9.352 1 98.5 129 PHE A O 1
ATOM 969 N N . LEU A 1 130 ? 6.062 -7.812 -7.477 1 98.25 130 LEU A N 1
ATOM 970 C CA . LEU A 1 130 ? 4.625 -7.773 -7.738 1 98.25 130 LEU A CA 1
ATOM 971 C C . LEU A 1 130 ? 4.324 -6.934 -8.977 1 98.25 130 LEU A C 1
ATOM 973 O O . LEU A 1 130 ? 3.398 -7.246 -9.727 1 98.25 130 LEU A O 1
ATOM 977 N N . THR A 1 131 ? 5.066 -5.898 -9.148 1 97.44 131 THR A N 1
ATOM 978 C CA . THR A 1 131 ? 4.938 -5.105 -10.367 1 97.44 131 THR A CA 1
ATOM 979 C C . THR A 1 131 ? 5.277 -5.941 -11.602 1 97.44 131 THR A C 1
ATOM 981 O O . THR A 1 131 ? 4.57 -5.883 -12.609 1 97.44 131 THR A O 1
ATOM 984 N N . THR A 1 132 ? 6.359 -6.688 -11.555 1 97 132 THR A N 1
ATOM 985 C CA . THR A 1 132 ? 6.77 -7.551 -12.656 1 97 132 THR A CA 1
ATOM 986 C C . THR A 1 132 ? 5.711 -8.609 -12.93 1 97 132 THR A C 1
ATOM 988 O O . THR A 1 132 ? 5.359 -8.867 -14.086 1 97 132 THR A O 1
ATOM 991 N N . VAL A 1 133 ? 5.195 -9.242 -11.875 1 97.12 133 VAL A N 1
ATOM 992 C CA . VAL A 1 133 ? 4.137 -10.234 -12.008 1 97.12 133 VAL A CA 1
ATOM 993 C C . VAL A 1 133 ? 2.924 -9.609 -12.695 1 97.12 133 VAL A C 1
ATOM 995 O O . VAL A 1 133 ? 2.363 -10.188 -13.633 1 97.12 133 VAL A O 1
ATOM 998 N N . SER A 1 134 ? 2.512 -8.445 -12.25 1 96.19 134 SER A N 1
ATOM 999 C CA . SER A 1 134 ? 1.374 -7.746 -12.836 1 96.19 134 SER A CA 1
ATOM 1000 C C . SER A 1 134 ? 1.605 -7.461 -14.32 1 96.19 134 SER A C 1
ATOM 1002 O O . SER A 1 134 ? 0.694 -7.609 -15.133 1 96.19 134 SER A O 1
ATOM 1004 N N . THR A 1 135 ? 2.809 -7.023 -14.617 1 95.31 135 THR A N 1
ATOM 1005 C CA . THR A 1 135 ? 3.16 -6.727 -16 1 95.31 135 THR A CA 1
ATOM 1006 C C . THR A 1 135 ? 3.035 -7.977 -16.875 1 95.31 135 THR A C 1
ATOM 1008 O O . THR A 1 135 ? 2.467 -7.926 -17.969 1 95.31 135 THR A O 1
ATOM 1011 N N . VAL A 1 136 ? 3.512 -9.062 -16.406 1 94.94 136 VAL A N 1
ATOM 1012 C CA . VAL A 1 136 ? 3.449 -10.312 -17.156 1 94.94 136 VAL A CA 1
ATOM 1013 C C . VAL A 1 136 ? 1.999 -10.773 -17.281 1 94.94 136 VAL A C 1
ATOM 1015 O O . VAL A 1 136 ? 1.56 -11.18 -18.359 1 94.94 136 VAL A O 1
ATOM 1018 N N . LEU A 1 137 ? 1.211 -10.672 -16.172 1 94.44 137 LEU A N 1
ATOM 1019 C CA . LEU A 1 137 ? -0.187 -11.094 -16.156 1 94.44 137 LEU A CA 1
ATOM 1020 C C . LEU A 1 137 ? -1.003 -10.297 -17.172 1 94.44 137 LEU A C 1
ATOM 1022 O O . LEU A 1 137 ? -1.95 -10.82 -17.766 1 94.44 137 LEU A O 1
ATOM 1026 N N . THR A 1 138 ? -0.568 -9.117 -17.453 1 93.62 138 THR A N 1
ATOM 1027 C CA . THR A 1 138 ? -1.382 -8.242 -18.281 1 93.62 138 THR A CA 1
ATOM 1028 C C . THR A 1 138 ? -0.745 -8.062 -19.656 1 93.62 138 THR A C 1
ATOM 1030 O O . THR A 1 138 ? -1.14 -7.176 -20.422 1 93.62 138 THR A O 1
ATOM 1033 N N . SER A 1 139 ? 0.24 -8.766 -20 1 90.81 139 SER A N 1
ATOM 1034 C CA . SER A 1 139 ? 0.984 -8.602 -21.25 1 90.81 139 SER A CA 1
ATOM 1035 C C . SER A 1 139 ? 0.123 -8.945 -22.453 1 90.81 139 SER A C 1
ATOM 1037 O O . SER A 1 139 ? 0.404 -8.508 -23.578 1 90.81 139 SER A O 1
ATOM 1039 N N . LYS A 1 140 ? -0.962 -9.602 -22.234 1 84.81 140 LYS A N 1
ATOM 1040 C CA . LYS A 1 140 ? -1.807 -10.016 -23.344 1 84.81 140 LYS A CA 1
ATOM 1041 C C . LYS A 1 140 ? -3.037 -9.117 -23.469 1 84.81 140 LYS A C 1
ATOM 1043 O O . LYS A 1 140 ? -3.879 -9.32 -24.344 1 84.81 140 LYS A O 1
ATOM 1048 N N . TYR A 1 141 ? -3.102 -8.258 -22.516 1 80.5 141 TYR A N 1
ATOM 1049 C CA . TYR A 1 141 ? -4.246 -7.359 -22.578 1 80.5 141 TYR A CA 1
ATOM 1050 C C . TYR A 1 141 ? -4.203 -6.504 -23.844 1 80.5 141 TYR A C 1
ATOM 1052 O O . TYR A 1 141 ? -3.154 -5.961 -24.203 1 80.5 141 TYR A O 1
ATOM 1060 N N . ARG A 1 142 ? -4.949 -6.887 -24.875 1 63.06 142 ARG A N 1
ATOM 1061 C CA . ARG A 1 142 ? -5.121 -6.164 -26.141 1 63.06 142 ARG A CA 1
ATOM 1062 C C . ARG A 1 142 ? -6.32 -5.223 -26.078 1 63.06 142 ARG A C 1
ATOM 1064 O O . ARG A 1 142 ? -7.297 -5.504 -25.375 1 63.06 142 ARG A O 1
ATOM 1071 N N . MET B 1 1 ? -14.984 12.656 -1.188 1 64.94 1 MET B N 1
ATOM 1072 C CA . MET B 1 1 ? -15.945 11.828 -0.473 1 64.94 1 MET B CA 1
ATOM 1073 C C . MET B 1 1 ? -15.797 11.992 1.035 1 64.94 1 MET B C 1
ATOM 1075 O O . MET B 1 1 ? -14.68 12.125 1.541 1 64.94 1 MET B O 1
ATOM 1079 N N . SER B 1 2 ? -16.891 12.305 1.633 1 85.25 2 SER B N 1
ATOM 1080 C CA . SER B 1 2 ? -16.844 12.555 3.068 1 85.25 2 SER B CA 1
ATOM 1081 C C . SER B 1 2 ? -16.781 11.258 3.857 1 85.25 2 SER B C 1
ATOM 1083 O O . SER B 1 2 ? -17.328 10.234 3.422 1 85.25 2 SER B O 1
ATOM 1085 N N . LEU B 1 3 ? -15.977 11.242 4.922 1 95.06 3 LEU B N 1
ATOM 1086 C CA . LEU B 1 3 ? -15.891 10.094 5.816 1 95.06 3 LEU B CA 1
ATOM 1087 C C . LEU B 1 3 ? -17.141 9.984 6.684 1 95.06 3 LEU B C 1
ATOM 1089 O O . LEU B 1 3 ? -17.672 10.992 7.152 1 95.06 3 LEU B O 1
ATOM 1093 N N . SER B 1 4 ? -17.625 8.773 6.855 1 96.12 4 SER B N 1
ATOM 1094 C CA . SER B 1 4 ? -18.688 8.531 7.824 1 96.12 4 SER B CA 1
ATOM 1095 C C . SER B 1 4 ? -18.188 8.719 9.25 1 96.12 4 SER B C 1
ATOM 1097 O O . SER B 1 4 ? -16.984 8.859 9.484 1 96.12 4 SER B O 1
ATOM 1099 N N . ALA B 1 5 ? -19.109 8.688 10.242 1 96.19 5 ALA B N 1
ATOM 1100 C CA . ALA B 1 5 ? -18.75 8.828 11.648 1 96.19 5 ALA B CA 1
ATOM 1101 C C . ALA B 1 5 ? -17.844 7.684 12.094 1 96.19 5 ALA B C 1
ATOM 1103 O O . ALA B 1 5 ? -16.875 7.898 12.836 1 96.19 5 ALA B O 1
ATOM 1104 N N . SER B 1 6 ? -18.141 6.473 11.688 1 97.25 6 SER B N 1
ATOM 1105 C CA . SER B 1 6 ? -17.344 5.312 12.062 1 97.25 6 SER B CA 1
ATOM 1106 C C . SER B 1 6 ? -15.953 5.375 11.438 1 97.25 6 SER B C 1
ATOM 1108 O O . SER B 1 6 ? -14.969 4.996 12.07 1 97.25 6 SER B O 1
ATOM 1110 N N . GLU B 1 7 ? -15.875 5.809 10.203 1 97.56 7 GLU B N 1
ATOM 1111 C CA . GLU B 1 7 ? -14.586 5.965 9.539 1 97.56 7 GLU B CA 1
ATOM 1112 C C . GLU B 1 7 ? -13.734 7.027 10.234 1 97.56 7 GLU B C 1
ATOM 1114 O O . GLU B 1 7 ? -12.531 6.84 10.43 1 97.56 7 GLU B O 1
ATOM 1119 N N . LYS B 1 8 ? -14.383 8.156 10.57 1 96.75 8 LYS B N 1
ATOM 1120 C CA . LYS B 1 8 ? -13.68 9.211 11.289 1 96.75 8 LYS B CA 1
ATOM 1121 C C . LYS B 1 8 ? -13.117 8.695 12.609 1 96.75 8 LYS B C 1
ATOM 1123 O O . LYS B 1 8 ? -11.977 9 12.969 1 96.75 8 LYS B O 1
ATOM 1128 N N . ALA B 1 9 ? -13.891 7.949 13.336 1 97.25 9 ALA B N 1
ATOM 1129 C CA . ALA B 1 9 ? -13.445 7.371 14.602 1 97.25 9 ALA B CA 1
ATOM 1130 C C . ALA B 1 9 ? -12.258 6.434 14.391 1 97.25 9 ALA B C 1
ATOM 1132 O O . ALA B 1 9 ? -11.328 6.414 15.195 1 97.25 9 ALA B O 1
ATOM 1133 N N . ALA B 1 10 ? -12.312 5.633 13.336 1 97.5 10 ALA B N 1
ATOM 1134 C CA . ALA B 1 10 ? -11.227 4.711 13.008 1 97.5 10 ALA B CA 1
ATOM 1135 C C . ALA B 1 10 ? -9.938 5.465 12.703 1 97.5 10 ALA B C 1
ATOM 1137 O O . ALA B 1 10 ? -8.859 5.078 13.164 1 97.5 10 ALA B O 1
ATOM 1138 N N . VAL B 1 11 ? -10.055 6.531 11.914 1 98.06 11 VAL B N 1
ATOM 1139 C CA . VAL B 1 11 ? -8.891 7.344 11.594 1 98.06 11 VAL B CA 1
ATOM 1140 C C . VAL B 1 11 ? -8.305 7.949 12.867 1 98.06 11 VAL B C 1
ATOM 1142 O O . VAL B 1 11 ? -7.102 7.84 13.117 1 98.06 11 VAL B O 1
ATOM 1145 N N . LEU B 1 12 ? -9.141 8.523 13.727 1 97.12 12 LEU B N 1
ATOM 1146 C CA . LEU B 1 12 ? -8.695 9.234 14.922 1 97.12 12 LEU B CA 1
ATOM 1147 C C . LEU B 1 12 ? -8.125 8.266 15.953 1 97.12 12 LEU B C 1
ATOM 1149 O O . LEU B 1 12 ? -7.234 8.625 16.719 1 97.12 12 LEU B O 1
ATOM 1153 N N . SER B 1 13 ? -8.602 7.074 15.945 1 96.69 13 SER B N 1
ATOM 1154 C CA . SER B 1 13 ? -8.086 6.074 16.875 1 96.69 13 SER B CA 1
ATOM 1155 C C . SER B 1 13 ? -6.598 5.82 16.656 1 96.69 13 SER B C 1
ATOM 1157 O O . SER B 1 13 ? -5.859 5.535 17.594 1 96.69 13 SER B O 1
ATOM 1159 N N . MET B 1 14 ? -6.137 5.879 15.398 1 97.12 14 MET B N 1
ATOM 1160 C CA . MET B 1 14 ? -4.734 5.66 15.062 1 97.12 14 MET B CA 1
ATOM 1161 C C . MET B 1 14 ? -3.902 6.902 15.359 1 97.12 14 MET B C 1
ATOM 1163 O O . MET B 1 14 ? -2.734 6.797 15.734 1 97.12 14 MET B O 1
ATOM 1167 N N . VAL B 1 15 ? -4.5 8.078 15.203 1 96.06 15 VAL B N 1
ATOM 1168 C CA . VAL B 1 15 ? -3.797 9.344 15.391 1 96.06 15 VAL B CA 1
ATOM 1169 C C . VAL B 1 15 ? -3.248 9.43 16.812 1 96.06 15 VAL B C 1
ATOM 1171 O O . VAL B 1 15 ? -2.111 9.859 17.016 1 96.06 15 VAL B O 1
ATOM 1174 N N . GLY B 1 16 ? -4.035 9.039 17.75 1 91.69 16 GLY B N 1
ATOM 1175 C CA . GLY B 1 16 ? -3.598 9.039 19.141 1 91.69 16 GLY B CA 1
ATOM 1176 C C . GLY B 1 16 ? -2.404 8.133 19.391 1 91.69 16 GLY B C 1
ATOM 1177 O O . GLY B 1 16 ? -1.515 8.477 20.172 1 91.69 16 GLY B O 1
ATOM 1178 N N . LYS B 1 17 ? -2.342 7.043 18.672 1 93.38 17 LYS B N 1
ATOM 1179 C CA . LYS B 1 17 ? -1.287 6.047 18.859 1 93.38 17 LYS B CA 1
ATOM 1180 C C . LYS B 1 17 ? 0.001 6.48 18.156 1 93.38 17 LYS B C 1
ATOM 1182 O O . LYS B 1 17 ? 1.098 6.133 18.609 1 93.38 17 LYS B O 1
ATOM 1187 N N . ILE B 1 18 ? -0.104 7.262 17.078 1 94.94 18 ILE B N 1
ATOM 1188 C CA . ILE B 1 18 ? 1.036 7.59 16.234 1 94.94 18 ILE B CA 1
ATOM 1189 C C . ILE B 1 18 ? 1.729 8.844 16.766 1 94.94 18 ILE B C 1
ATOM 1191 O O . ILE B 1 18 ? 2.904 9.078 16.484 1 94.94 18 ILE B O 1
ATOM 1195 N N . ALA B 1 19 ? 1.037 9.633 17.547 1 91.31 19 ALA B N 1
ATOM 1196 C CA . ALA B 1 19 ? 1.483 10.969 17.938 1 91.31 19 ALA B CA 1
ATOM 1197 C C . ALA B 1 19 ? 2.838 10.906 18.641 1 91.31 19 ALA B C 1
ATOM 1199 O O . ALA B 1 19 ? 3.725 11.719 18.359 1 91.31 19 ALA B O 1
ATOM 1200 N N . SER B 1 20 ? 3.051 9.961 19.5 1 92.94 20 SER B N 1
ATOM 1201 C CA . SER B 1 20 ? 4.27 9.906 20.297 1 92.94 20 SER B CA 1
ATOM 1202 C C . SER B 1 20 ? 5.438 9.359 19.484 1 92.94 20 SER B C 1
ATOM 1204 O O . SER B 1 20 ? 6.594 9.461 19.906 1 92.94 20 SER B O 1
ATOM 1206 N N . GLN B 1 21 ? 5.195 8.836 18.312 1 96.94 21 GLN B N 1
ATOM 1207 C CA . GLN B 1 21 ? 6.234 8.227 17.5 1 96.94 21 GLN B CA 1
ATOM 1208 C C . GLN B 1 21 ? 6.254 8.836 16.094 1 96.94 21 GLN B C 1
ATOM 1210 O O . GLN B 1 21 ? 6.703 8.195 15.141 1 96.94 21 GLN B O 1
ATOM 1215 N N . ALA B 1 22 ? 5.77 9.992 15.977 1 97.19 22 ALA B N 1
ATOM 1216 C CA . ALA B 1 22 ? 5.512 10.609 14.68 1 97.19 22 ALA B CA 1
ATOM 1217 C C . ALA B 1 22 ? 6.781 10.672 13.836 1 97.19 22 ALA B C 1
ATOM 1219 O O . ALA B 1 22 ? 6.789 10.242 12.68 1 97.19 22 ALA B O 1
ATOM 1220 N N . SER B 1 23 ? 7.891 11.133 14.445 1 97.62 23 SER B N 1
ATOM 1221 C CA . SER B 1 23 ? 9.141 11.281 13.703 1 97.62 23 SER B CA 1
ATOM 1222 C C . SER B 1 23 ? 9.672 9.93 13.242 1 97.62 23 SER B C 1
ATOM 1224 O O . SER B 1 23 ? 10.094 9.781 12.094 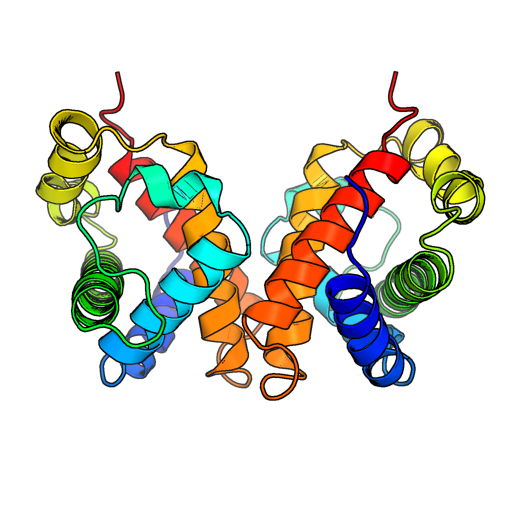1 97.62 23 SER B O 1
ATOM 1226 N N . ASP B 1 24 ? 9.625 8.938 14.133 1 97.94 24 ASP B N 1
ATOM 1227 C CA . ASP B 1 24 ? 10.141 7.609 13.797 1 97.94 24 ASP B CA 1
ATOM 1228 C C . ASP B 1 24 ? 9.289 6.957 12.703 1 97.94 24 ASP B C 1
ATOM 1230 O O . ASP B 1 24 ? 9.828 6.383 11.75 1 97.94 24 ASP B O 1
ATOM 1234 N N . LEU B 1 25 ? 7.992 7 12.836 1 98.44 25 LEU B N 1
ATOM 1235 C CA . LEU B 1 25 ? 7.09 6.395 11.859 1 98.44 25 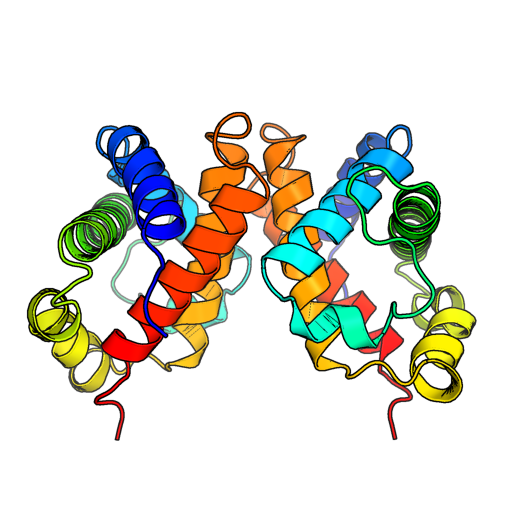LEU B CA 1
ATOM 1236 C C . LEU B 1 25 ? 7.191 7.098 10.508 1 98.44 25 LEU B C 1
ATOM 1238 O O . LEU B 1 25 ? 7.223 6.441 9.469 1 98.44 25 LEU B O 1
ATOM 1242 N N . GLY B 1 26 ? 7.215 8.406 10.547 1 98.5 26 GLY B N 1
ATOM 1243 C CA . GLY B 1 26 ? 7.387 9.172 9.32 1 98.5 26 GLY B CA 1
ATOM 1244 C C . GLY B 1 26 ? 8.711 8.906 8.633 1 98.5 26 GLY B C 1
ATOM 1245 O O . GLY B 1 26 ? 8.766 8.805 7.406 1 98.5 26 GLY B O 1
ATOM 1246 N N . ALA B 1 27 ? 9.781 8.828 9.398 1 98.56 27 ALA B N 1
ATOM 1247 C CA . ALA B 1 27 ? 11.094 8.516 8.844 1 98.56 27 ALA B CA 1
ATOM 1248 C C . ALA B 1 27 ? 11.094 7.133 8.188 1 98.56 27 ALA B C 1
ATOM 1250 O O . ALA B 1 27 ? 11.688 6.949 7.117 1 98.56 27 ALA B O 1
ATOM 1251 N N . GLU B 1 28 ? 10.469 6.195 8.812 1 98.5 28 GLU B N 1
ATOM 1252 C CA . GLU B 1 28 ? 10.352 4.871 8.211 1 98.5 28 GLU B CA 1
ATOM 1253 C C . GLU B 1 28 ? 9.586 4.934 6.891 1 98.5 28 GLU B C 1
ATOM 1255 O O . GLU B 1 28 ? 9.969 4.289 5.91 1 98.5 28 GLU B O 1
ATOM 1260 N N . ALA B 1 29 ? 8.531 5.703 6.859 1 98.69 29 ALA B N 1
ATOM 1261 C CA . ALA B 1 29 ? 7.746 5.836 5.637 1 98.69 29 ALA B CA 1
ATOM 1262 C C . ALA B 1 29 ? 8.594 6.414 4.504 1 98.69 29 ALA B C 1
ATOM 1264 O O . ALA B 1 29 ? 8.555 5.91 3.377 1 98.69 29 ALA B O 1
ATOM 1265 N N . LEU B 1 30 ? 9.344 7.426 4.82 1 98.56 30 LEU B N 1
ATOM 1266 C CA . LEU B 1 30 ? 10.195 8.039 3.801 1 98.56 30 LEU B CA 1
ATOM 1267 C C . LEU B 1 30 ? 11.273 7.066 3.338 1 98.56 30 LEU B C 1
ATOM 1269 O O . LEU B 1 30 ? 11.586 6.996 2.146 1 98.56 30 LEU B O 1
ATOM 1273 N N . THR B 1 31 ? 11.844 6.324 4.219 1 98.56 31 THR B N 1
ATOM 1274 C CA . THR B 1 31 ? 12.836 5.32 3.857 1 98.56 31 THR B CA 1
ATOM 1275 C C . THR B 1 31 ? 12.242 4.281 2.91 1 98.56 31 THR B C 1
ATOM 1277 O O . THR B 1 31 ? 12.844 3.949 1.888 1 98.56 31 THR B O 1
ATOM 1280 N N . ARG B 1 32 ? 11.078 3.793 3.207 1 98.69 32 ARG B N 1
ATOM 1281 C CA . ARG B 1 32 ? 10.383 2.852 2.334 1 98.69 32 ARG B CA 1
ATOM 1282 C C . ARG B 1 32 ? 10.055 3.488 0.987 1 98.69 32 ARG B C 1
ATOM 1284 O O . ARG B 1 32 ? 10.172 2.842 -0.056 1 98.69 32 ARG B O 1
ATOM 1291 N N . LEU B 1 33 ? 9.664 4.754 1.068 1 98.62 33 LEU B N 1
ATOM 1292 C CA . LEU B 1 33 ? 9.352 5.465 -0.167 1 98.62 33 LEU B CA 1
ATOM 1293 C C . LEU B 1 33 ? 10.57 5.523 -1.08 1 98.62 33 LEU B C 1
ATOM 1295 O O . LEU B 1 33 ? 10.484 5.188 -2.264 1 98.62 33 LEU B O 1
ATOM 1299 N N . PHE B 1 34 ? 11.711 5.871 -0.585 1 98.38 34 PHE B N 1
ATOM 1300 C CA . PHE B 1 34 ? 12.914 6.078 -1.385 1 98.38 34 PHE B CA 1
ATOM 1301 C C . PHE B 1 34 ? 13.453 4.75 -1.906 1 98.38 34 PHE B C 1
ATOM 1303 O O . PHE B 1 34 ? 14.008 4.688 -3.004 1 98.38 34 PHE B O 1
ATOM 1310 N N . LEU B 1 35 ? 13.289 3.705 -1.233 1 98 35 LEU B N 1
ATOM 1311 C CA . LEU B 1 35 ? 13.789 2.402 -1.657 1 98 35 LEU B CA 1
ATOM 1312 C C . LEU B 1 35 ? 12.844 1.763 -2.672 1 98 35 LEU B C 1
ATOM 1314 O O . LEU B 1 35 ? 13.297 1.184 -3.664 1 98 35 LEU B O 1
ATOM 1318 N N . SER B 1 36 ? 11.57 1.896 -2.49 1 98.19 36 SER B N 1
ATOM 1319 C CA . SER B 1 36 ? 10.602 1.261 -3.369 1 98.19 36 SER B CA 1
ATOM 1320 C C . SER B 1 36 ? 10.344 2.104 -4.617 1 98.19 36 SER B C 1
ATOM 1322 O O . SER B 1 36 ? 10.023 1.569 -5.68 1 98.19 36 SER B O 1
ATOM 1324 N N . PHE B 1 37 ? 10.422 3.398 -4.434 1 98.19 37 PHE B N 1
ATOM 1325 C CA . PHE B 1 37 ? 10.156 4.336 -5.516 1 98.19 37 PHE B CA 1
ATOM 1326 C C . PHE B 1 37 ? 11.273 5.371 -5.625 1 98.19 37 PHE B C 1
ATOM 1328 O O . PHE B 1 37 ? 11.047 6.562 -5.41 1 98.19 37 PHE B O 1
ATOM 1335 N N . PRO B 1 38 ? 12.414 4.953 -6.105 1 97.56 38 PRO B N 1
ATOM 1336 C CA . PRO B 1 38 ? 13.586 5.828 -6.086 1 97.56 38 PRO B CA 1
ATOM 1337 C C . PRO B 1 38 ? 13.391 7.098 -6.91 1 97.56 38 PRO B C 1
ATOM 1339 O O . PRO B 1 38 ? 14.062 8.109 -6.664 1 97.56 38 PRO B O 1
ATOM 1342 N N . GLN B 1 39 ? 12.484 7.129 -7.887 1 97.38 39 GLN B N 1
ATOM 1343 C CA . GLN B 1 39 ? 12.227 8.312 -8.703 1 97.38 39 GLN B CA 1
ATOM 1344 C C . GLN B 1 39 ? 11.711 9.469 -7.852 1 97.38 39 GLN B C 1
ATOM 1346 O O . GLN B 1 39 ? 11.805 10.633 -8.25 1 97.38 39 GLN B O 1
ATOM 1351 N N . THR B 1 40 ? 11.172 9.195 -6.656 1 98 40 THR B N 1
ATOM 1352 C CA . THR B 1 40 ? 10.617 10.234 -5.797 1 98 40 THR B CA 1
ATOM 1353 C C . THR B 1 40 ? 11.734 11.055 -5.156 1 98 40 THR B C 1
ATOM 1355 O O . THR B 1 40 ? 11.5 12.164 -4.664 1 98 40 THR B O 1
ATOM 1358 N N . LYS B 1 41 ? 12.938 10.555 -5.137 1 97.56 41 LYS B N 1
ATOM 1359 C CA . LYS B 1 41 ? 14.078 11.242 -4.543 1 97.56 41 LYS B CA 1
ATOM 1360 C C . LYS B 1 41 ? 14.344 12.578 -5.23 1 97.56 41 LYS B C 1
ATOM 1362 O O . LYS B 1 41 ? 14.969 13.469 -4.648 1 97.56 41 LYS B O 1
ATOM 1367 N N . THR B 1 42 ? 13.844 12.75 -6.438 1 97.38 42 THR B N 1
ATOM 1368 C CA . THR B 1 42 ? 14.07 13.961 -7.215 1 97.38 42 THR B CA 1
ATOM 1369 C C . THR B 1 42 ? 13.5 15.18 -6.492 1 97.38 42 THR B C 1
ATOM 1371 O O . THR B 1 42 ? 13.961 16.312 -6.699 1 97.38 42 THR B O 1
ATOM 1374 N N . TYR B 1 43 ? 12.555 15.008 -5.574 1 96.31 43 TYR B N 1
ATOM 1375 C CA . TYR B 1 43 ? 11.906 16.109 -4.863 1 96.31 43 TYR B CA 1
ATOM 137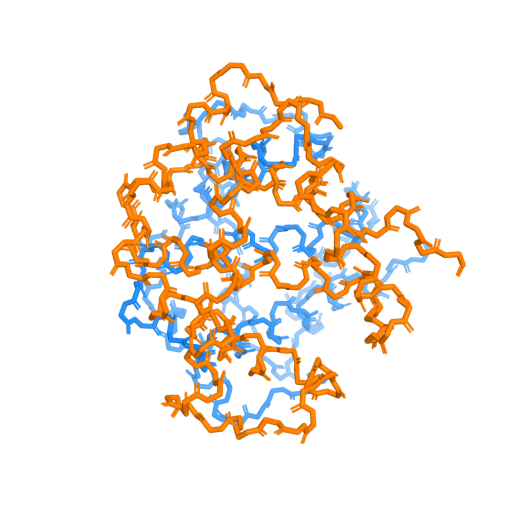6 C C . TYR B 1 43 ? 12.617 16.406 -3.549 1 96.31 43 TYR B C 1
ATOM 1378 O O . TYR B 1 43 ? 12.258 17.344 -2.842 1 96.31 43 TYR B O 1
ATOM 1386 N N . PHE B 1 44 ? 13.664 15.562 -3.283 1 97.56 44 PHE B N 1
ATOM 1387 C CA . PHE B 1 44 ? 14.336 15.656 -1.995 1 97.56 44 PHE B CA 1
ATOM 1388 C C . PHE B 1 44 ? 15.844 15.805 -2.182 1 97.56 44 PHE B C 1
ATOM 1390 O O . PHE B 1 44 ? 16.625 15.297 -1.38 1 97.56 44 PHE B O 1
ATOM 1397 N N . THR B 1 45 ? 16.266 16.469 -3.207 1 95.31 45 THR B N 1
ATOM 1398 C CA . THR B 1 45 ? 17.656 16.547 -3.617 1 95.31 45 THR B CA 1
ATOM 1399 C C . THR B 1 45 ? 18.5 17.266 -2.566 1 95.31 45 THR B C 1
ATOM 1401 O O . THR B 1 45 ? 19.703 17.078 -2.49 1 95.31 45 THR B O 1
ATOM 1404 N N . HIS B 1 46 ? 17.891 18.047 -1.761 1 95.44 46 HIS B N 1
ATOM 1405 C CA . HIS B 1 46 ? 18.625 18.828 -0.773 1 95.44 46 HIS B CA 1
ATOM 1406 C C . HIS B 1 46 ? 18.672 18.109 0.571 1 95.44 46 HIS B C 1
ATOM 1408 O O . HIS B 1 46 ? 19.203 18.656 1.548 1 95.44 46 HIS B O 1
ATOM 1414 N N . PHE B 1 47 ? 18.188 16.906 0.663 1 97.06 47 PHE B N 1
ATOM 1415 C CA . PHE B 1 47 ? 18.172 16.125 1.895 1 97.06 47 PHE B CA 1
ATOM 1416 C C . PHE B 1 47 ? 19.344 15.156 1.938 1 97.06 47 PHE B C 1
ATOM 1418 O O . PHE B 1 47 ? 19.766 14.641 0.902 1 97.06 47 PHE B O 1
ATOM 1425 N N . ASP B 1 48 ? 19.859 14.953 3.117 1 98 48 ASP B N 1
ATOM 1426 C CA . ASP B 1 48 ? 20.594 13.719 3.383 1 98 48 ASP B CA 1
ATOM 1427 C C . ASP B 1 48 ? 19.656 12.523 3.439 1 98 48 ASP B C 1
ATOM 1429 O O . ASP B 1 48 ? 18.922 12.344 4.418 1 98 48 ASP B O 1
ATOM 1433 N N . LEU B 1 49 ? 19.703 11.633 2.453 1 96.75 49 LEU B N 1
ATOM 1434 C CA . LEU B 1 49 ? 18.703 10.578 2.309 1 96.75 49 LEU B CA 1
ATOM 1435 C C . LEU B 1 49 ? 19.188 9.281 2.938 1 96.75 49 LEU B C 1
ATOM 1437 O O . LEU B 1 49 ? 18.562 8.227 2.768 1 96.75 49 LEU B O 1
ATOM 1441 N N . THR B 1 50 ? 20.312 9.383 3.621 1 93.88 50 THR B N 1
ATOM 1442 C CA . THR B 1 50 ? 20.75 8.203 4.359 1 93.88 50 THR B CA 1
ATOM 1443 C C . THR B 1 50 ? 19.766 7.859 5.473 1 93.88 50 THR B C 1
ATOM 1445 O O . THR B 1 50 ? 19.234 8.75 6.133 1 93.88 50 THR B O 1
ATOM 1448 N N . SER B 1 51 ? 19.531 6.52 5.617 1 88.12 51 SER B N 1
ATOM 1449 C CA . SER B 1 51 ? 18.594 6.074 6.641 1 88.12 51 SER B CA 1
ATOM 1450 C C . SER B 1 51 ? 18.969 6.633 8.008 1 88.12 51 SER B C 1
ATOM 1452 O O . SER B 1 51 ? 20.125 6.551 8.43 1 88.12 51 SER B O 1
ATOM 1454 N N . GLY B 1 52 ? 18 7.223 8.656 1 90.06 52 GLY B N 1
ATOM 1455 C CA . GLY B 1 52 ? 18.219 7.73 10 1 90.06 52 GLY B CA 1
ATOM 1456 C C . GLY B 1 52 ? 18.734 9.156 10.016 1 90.06 52 GLY B C 1
ATOM 1457 O O . GLY B 1 52 ? 18.953 9.727 11.086 1 90.06 52 GLY B O 1
ATOM 1458 N N . SER B 1 53 ? 18.891 9.812 8.914 1 97.25 53 SER B N 1
ATOM 1459 C CA . SER B 1 53 ? 19.375 11.195 8.875 1 97.25 53 SER B CA 1
ATOM 1460 C C . SER B 1 53 ? 18.391 12.141 9.562 1 97.25 53 SER B C 1
ATOM 1462 O O . SER B 1 53 ? 17.203 11.836 9.68 1 97.25 53 SER B O 1
ATOM 1464 N N . ALA B 1 54 ? 18.922 13.281 9.992 1 98.06 54 ALA B N 1
ATOM 1465 C CA . ALA B 1 54 ? 18.094 14.305 10.633 1 98.06 54 ALA B CA 1
ATOM 1466 C C . ALA B 1 54 ? 17.047 14.859 9.664 1 98.06 54 ALA B C 1
ATOM 1468 O O . ALA B 1 54 ? 15.93 15.18 10.07 1 98.06 54 ALA B O 1
ATOM 1469 N N . ASP B 1 55 ? 17.422 15.008 8.414 1 98.44 55 ASP B N 1
ATOM 1470 C CA . ASP B 1 55 ? 16.5 15.508 7.406 1 98.44 55 ASP B CA 1
ATOM 1471 C C . ASP B 1 55 ? 15.281 14.586 7.27 1 98.44 55 ASP B C 1
ATOM 1473 O O . ASP B 1 55 ? 14.141 15.055 7.266 1 98.44 55 ASP B O 1
ATOM 1477 N N . ILE B 1 56 ? 15.523 13.328 7.234 1 98.31 56 ILE B N 1
ATOM 1478 C CA . ILE B 1 56 ? 14.461 12.344 7.066 1 98.31 56 ILE B CA 1
ATOM 1479 C C . ILE B 1 56 ? 13.602 12.289 8.32 1 98.31 56 ILE B C 1
ATOM 1481 O O . ILE B 1 56 ? 12.367 12.25 8.242 1 98.31 56 ILE B O 1
ATOM 1485 N N . GLN B 1 57 ? 14.211 12.375 9.422 1 98.06 57 GLN B N 1
ATOM 1486 C CA . GLN B 1 57 ? 13.484 12.352 10.695 1 98.06 57 GLN B CA 1
ATOM 1487 C C . GLN B 1 57 ? 12.578 13.57 10.828 1 98.06 57 GLN B C 1
ATOM 1489 O O . GLN B 1 57 ? 11.398 13.438 11.164 1 98.06 57 GLN B O 1
ATOM 1494 N N . THR B 1 58 ? 13.148 14.656 10.586 1 98.19 58 THR B N 1
ATOM 1495 C CA . THR B 1 58 ? 12.406 15.906 10.734 1 98.19 58 THR B CA 1
ATOM 1496 C C . THR B 1 58 ? 11.25 15.969 9.742 1 98.19 58 THR B C 1
ATOM 1498 O O . THR B 1 58 ? 10.117 16.25 10.125 1 98.19 58 THR B O 1
ATOM 1501 N N . HIS B 1 59 ? 11.523 15.68 8.477 1 98.31 59 HIS B N 1
ATOM 1502 C CA . HIS B 1 59 ? 10.477 15.766 7.465 1 98.31 59 HIS B CA 1
ATOM 1503 C C . HIS B 1 59 ? 9.422 14.688 7.676 1 98.31 59 HIS B C 1
ATOM 1505 O O . HIS B 1 59 ? 8.234 14.93 7.453 1 98.31 59 HIS B O 1
ATOM 1511 N N . GLY B 1 60 ? 9.883 13.516 8.094 1 98.12 60 GLY B N 1
ATOM 1512 C CA . GLY B 1 60 ? 8.922 12.477 8.453 1 98.12 60 GLY B CA 1
ATOM 1513 C C . GLY B 1 60 ? 7.961 12.906 9.539 1 98.12 60 GLY B C 1
ATOM 1514 O O . GLY B 1 60 ? 6.754 12.664 9.445 1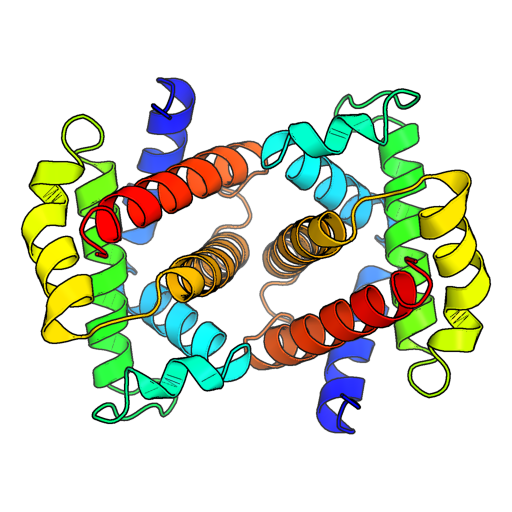 98.12 60 GLY B O 1
ATOM 1515 N N . GLY B 1 61 ? 8.508 13.531 10.555 1 98 61 GLY B N 1
ATOM 1516 C CA . GLY B 1 61 ? 7.668 14.062 11.617 1 98 61 GLY B CA 1
ATOM 1517 C C . GLY B 1 61 ? 6.668 15.094 11.125 1 98 61 GLY B C 1
ATOM 1518 O O . GLY B 1 61 ? 5.512 15.102 11.555 1 98 61 GLY B O 1
ATOM 1519 N N . LYS B 1 62 ? 7.086 15.961 10.219 1 97.88 62 LYS B N 1
ATOM 1520 C CA . LYS B 1 62 ? 6.195 16.969 9.656 1 97.88 62 LYS B CA 1
ATOM 1521 C C . LYS B 1 62 ? 5.016 16.328 8.93 1 97.88 62 LYS B C 1
ATOM 1523 O O . LYS B 1 62 ? 3.881 16.797 9.047 1 97.88 62 LYS B O 1
ATOM 1528 N N . ILE B 1 63 ? 5.305 15.312 8.148 1 98.12 63 ILE B N 1
ATOM 1529 C CA . ILE B 1 63 ? 4.262 14.625 7.398 1 98.12 63 ILE B CA 1
ATOM 1530 C C . ILE B 1 63 ? 3.236 14.039 8.367 1 98.12 63 ILE B C 1
ATOM 1532 O O . ILE B 1 63 ? 2.033 14.258 8.219 1 98.12 63 ILE B O 1
ATOM 1536 N N . MET B 1 64 ? 3.711 13.328 9.391 1 98.31 64 MET B N 1
ATOM 1537 C CA . MET B 1 64 ? 2.814 12.672 10.328 1 98.31 64 MET B CA 1
ATOM 1538 C C . MET B 1 64 ? 2.01 13.695 11.125 1 98.31 64 MET B C 1
ATOM 1540 O O . MET B 1 64 ? 0.824 13.484 11.391 1 98.31 64 MET B O 1
ATOM 1544 N N . ASN B 1 65 ? 2.623 14.758 11.492 1 97.62 65 ASN B N 1
ATOM 1545 C CA . ASN B 1 65 ? 1.92 15.812 12.219 1 97.62 65 ASN B CA 1
ATOM 1546 C C . ASN B 1 65 ? 0.867 16.484 11.344 1 97.62 65 ASN B C 1
ATOM 1548 O O . ASN B 1 65 ? -0.212 16.844 11.82 1 97.62 65 ASN B O 1
ATOM 1552 N N . ALA B 1 66 ? 1.23 16.703 10.094 1 97.81 66 ALA B N 1
ATOM 1553 C CA . ALA B 1 66 ? 0.26 17.281 9.164 1 97.81 66 ALA B CA 1
ATOM 1554 C C . ALA B 1 66 ? -0.953 16.359 9 1 97.81 66 ALA B C 1
ATOM 1556 O O . ALA B 1 66 ? -2.092 16.844 8.945 1 97.81 66 ALA B O 1
ATOM 1557 N N . LEU B 1 67 ? -0.716 15.102 8.922 1 98 67 LEU B N 1
ATOM 1558 C CA . LEU B 1 67 ? -1.811 14.148 8.797 1 98 67 LEU B CA 1
ATOM 1559 C C . LEU B 1 67 ? -2.658 14.125 10.062 1 98 67 LEU B C 1
ATOM 1561 O O . LEU B 1 67 ? -3.885 14.023 9.992 1 98 67 LEU B O 1
ATOM 1565 N N . ALA B 1 68 ? -2.008 14.148 11.227 1 97.62 68 ALA B N 1
ATOM 1566 C CA . ALA B 1 68 ? -2.75 14.242 12.484 1 97.62 68 ALA B CA 1
ATOM 1567 C C . ALA B 1 68 ? -3.613 15.5 12.516 1 97.62 68 ALA B C 1
ATOM 1569 O O . ALA B 1 68 ? -4.773 15.453 12.93 1 97.62 68 ALA B O 1
ATOM 1570 N N . GLY B 1 69 ? -3.029 16.625 12.133 1 97.12 69 GLY B N 1
ATOM 1571 C CA . GLY B 1 69 ? -3.803 17.859 12.031 1 97.12 69 GLY B CA 1
ATOM 1572 C C . GLY B 1 69 ? -5 17.734 11.109 1 97.12 69 GLY B C 1
ATOM 1573 O O . GLY B 1 69 ? -6.105 18.156 11.453 1 97.12 69 GLY B O 1
ATOM 1574 N N . ALA B 1 70 ? -4.793 17.156 9.914 1 97.62 70 ALA B N 1
ATOM 1575 C CA . ALA B 1 70 ? -5.871 16.953 8.961 1 97.62 70 ALA B CA 1
ATOM 1576 C C . ALA B 1 70 ? -6.969 16.078 9.555 1 97.62 70 ALA B C 1
ATOM 1578 O O . ALA B 1 70 ? -8.156 16.359 9.398 1 97.62 70 ALA B O 1
ATOM 1579 N N . ALA B 1 71 ? -6.57 14.992 10.242 1 97.56 71 ALA B N 1
ATOM 1580 C CA . ALA B 1 71 ? -7.523 14.07 10.859 1 97.56 71 ALA B CA 1
ATOM 1581 C C . ALA B 1 71 ? -8.375 14.789 11.906 1 97.56 71 ALA B C 1
ATOM 1583 O O . ALA B 1 71 ? -9.547 14.453 12.094 1 97.56 71 ALA B O 1
ATOM 1584 N N . ASN B 1 72 ? -7.809 15.766 12.547 1 96.75 72 ASN B N 1
ATOM 1585 C CA . ASN B 1 72 ? -8.516 16.5 13.586 1 96.75 72 ASN B CA 1
ATOM 1586 C C . ASN B 1 72 ? -9.352 17.641 13.008 1 96.75 72 ASN B C 1
ATOM 1588 O O . ASN B 1 72 ? -10.062 18.328 13.734 1 96.75 72 ASN B O 1
ATOM 1592 N N . HIS B 1 73 ? -9.312 17.859 11.719 1 96.81 73 HIS B N 1
ATOM 1593 C CA . HIS B 1 73 ? -10.055 18.922 11.055 1 96.81 73 HIS B CA 1
ATOM 1594 C C . HIS B 1 73 ? -10.758 18.406 9.805 1 96.81 73 HIS B C 1
ATOM 1596 O O . HIS B 1 73 ? -10.742 19.062 8.766 1 96.81 73 HIS B O 1
ATOM 1602 N N . LEU B 1 74 ? -11.289 17.281 9.836 1 94.94 74 LEU B N 1
ATOM 1603 C CA . LEU B 1 74 ? -11.883 16.609 8.688 1 94.94 74 LEU B CA 1
ATOM 1604 C C . LEU B 1 74 ? -13.016 17.438 8.102 1 94.94 74 LEU B C 1
ATOM 1606 O O . LEU B 1 74 ? -13.312 17.344 6.906 1 94.94 74 LEU B O 1
ATOM 1610 N N . ASP B 1 75 ? -13.641 18.266 8.898 1 93.06 75 ASP B N 1
ATOM 1611 C CA . ASP B 1 75 ? -14.75 19.094 8.43 1 93.06 75 ASP B CA 1
ATOM 1612 C C . ASP B 1 75 ? -14.234 20.328 7.703 1 93.06 75 ASP B C 1
ATOM 1614 O O . ASP B 1 75 ? -15.016 21.094 7.125 1 93.06 75 ASP B O 1
ATOM 1618 N N . ASN B 1 76 ? -12.938 20.625 7.734 1 95.75 76 ASN B N 1
ATOM 1619 C CA . ASN B 1 76 ? -12.305 21.734 7.043 1 95.75 76 ASN B CA 1
ATOM 1620 C C . ASN B 1 76 ? -10.891 21.391 6.594 1 95.75 76 ASN B C 1
ATOM 1622 O O . ASN B 1 76 ? -9.938 22.094 6.93 1 95.75 76 ASN B O 1
ATOM 1626 N N . LEU B 1 77 ? -10.773 20.391 5.762 1 95.69 77 LEU B N 1
ATOM 1627 C CA . LEU B 1 77 ? -9.477 19.938 5.273 1 95.69 77 LEU B CA 1
ATOM 1628 C C . LEU B 1 77 ? -8.836 21 4.383 1 95.69 77 LEU B C 1
ATOM 1630 O O . LEU B 1 77 ? -7.625 21.219 4.457 1 95.69 77 LEU B O 1
ATOM 1634 N N . ALA B 1 78 ? -9.656 21.594 3.541 1 95 78 ALA B N 1
ATOM 1635 C CA . ALA B 1 78 ? -9.141 22.609 2.629 1 95 78 ALA B CA 1
ATOM 1636 C C . ALA B 1 78 ? -8.438 23.734 3.396 1 95 78 ALA B C 1
ATOM 1638 O O . ALA B 1 78 ? -7.344 24.156 3.023 1 95 78 ALA B O 1
ATOM 1639 N N . GLY B 1 79 ? -9.117 24.203 4.414 1 96.75 79 GLY B N 1
ATOM 1640 C CA . GLY B 1 79 ? -8.508 25.25 5.234 1 96.75 79 GLY B CA 1
ATOM 1641 C C . GLY B 1 79 ? -7.258 24.781 5.953 1 96.75 79 GLY B C 1
ATOM 1642 O O . GLY B 1 79 ? -6.246 25.484 5.969 1 96.75 79 GLY B O 1
ATOM 1643 N N . ASN B 1 80 ? -7.297 23.609 6.551 1 97.31 80 ASN B N 1
ATOM 1644 C CA . ASN B 1 80 ? -6.184 23.078 7.332 1 97.31 80 ASN B CA 1
ATOM 1645 C C . ASN B 1 80 ? -4.965 22.812 6.453 1 97.31 80 ASN B C 1
ATOM 1647 O O . ASN B 1 80 ? -3.826 22.984 6.895 1 97.31 80 ASN B O 1
ATOM 1651 N N . LEU B 1 81 ? -5.203 22.422 5.199 1 96.94 81 LEU B N 1
ATOM 1652 C CA . LEU B 1 81 ? -4.109 22 4.332 1 96.94 81 LEU B CA 1
ATOM 1653 C C . LEU B 1 81 ? -3.773 23.078 3.312 1 96.94 81 LEU B C 1
ATOM 1655 O O . LEU B 1 81 ? -2.988 22.844 2.391 1 96.94 81 LEU B O 1
ATOM 1659 N N . SER B 1 82 ? -4.324 24.281 3.471 1 95.88 82 SER B N 1
ATOM 1660 C CA . SER B 1 82 ? -4.207 25.328 2.465 1 95.88 82 SER B CA 1
ATOM 1661 C C . SER B 1 82 ? -2.746 25.672 2.191 1 95.88 82 SER B C 1
ATOM 1663 O O . SER B 1 82 ? -2.328 25.75 1.034 1 95.88 82 SER B O 1
ATOM 1665 N N . PHE B 1 83 ? -2.016 25.891 3.248 1 96.31 83 PHE B N 1
ATOM 1666 C CA . PHE B 1 83 ? -0.608 26.234 3.096 1 96.31 83 PHE B CA 1
ATOM 1667 C C . PHE B 1 83 ? 0.147 25.125 2.369 1 96.31 83 PHE B C 1
ATOM 1669 O O . PHE B 1 83 ? 0.929 25.391 1.456 1 96.31 83 PHE B O 1
ATOM 1676 N N . LEU B 1 84 ? -0.088 23.828 2.764 1 96.31 84 LEU B N 1
ATOM 1677 C CA . LEU B 1 84 ? 0.612 22.703 2.154 1 96.31 84 LEU B CA 1
ATOM 1678 C C . LEU B 1 84 ? 0.183 22.516 0.703 1 96.31 84 LEU B C 1
ATOM 1680 O O . LEU B 1 84 ? 0.989 22.125 -0.141 1 96.31 84 LEU B O 1
ATOM 1684 N N . SER B 1 85 ? -1.077 22.766 0.446 1 95 85 SER B N 1
ATOM 1685 C CA . SER B 1 85 ? -1.546 22.703 -0.936 1 95 85 SER B CA 1
ATOM 1686 C C . SER B 1 85 ? -0.777 23.688 -1.815 1 95 85 SER B C 1
ATOM 1688 O O . SER B 1 85 ? -0.288 23.328 -2.885 1 95 85 SER B O 1
ATOM 1690 N N . ASP B 1 86 ? -0.635 24.906 -1.359 1 94.94 86 ASP B N 1
ATOM 1691 C CA . ASP B 1 86 ? 0.118 25.922 -2.092 1 94.94 86 ASP B CA 1
ATOM 1692 C C . ASP B 1 86 ? 1.588 25.516 -2.223 1 94.94 86 ASP B C 1
ATOM 1694 O O . ASP B 1 86 ? 2.166 25.609 -3.307 1 94.94 86 ASP B O 1
ATOM 1698 N N . LEU B 1 87 ? 2.188 25.094 -1.167 1 95.38 87 LEU B N 1
ATOM 1699 C CA . LEU B 1 87 ? 3.602 24.734 -1.13 1 95.38 87 LEU B CA 1
ATOM 1700 C C . LEU B 1 87 ? 3.91 23.625 -2.127 1 95.38 87 LEU B C 1
ATOM 1702 O O . LEU B 1 87 ? 4.855 23.734 -2.914 1 95.38 87 LEU B O 1
ATOM 1706 N N . HIS B 1 88 ? 3.113 22.547 -2.172 1 94.94 88 HIS B N 1
ATOM 1707 C CA . HIS B 1 88 ? 3.385 21.375 -3.002 1 94.94 88 HIS B CA 1
ATOM 1708 C C . HIS B 1 88 ? 3.039 21.641 -4.461 1 94.94 88 HIS B C 1
ATOM 1710 O O . HIS B 1 88 ? 3.66 21.078 -5.367 1 94.94 88 HIS B O 1
ATOM 1716 N N . ALA B 1 89 ? 2.092 22.594 -4.723 1 91.88 89 ALA B N 1
ATOM 1717 C CA . ALA B 1 89 ? 1.666 22.875 -6.09 1 91.88 89 ALA B CA 1
ATOM 1718 C C . ALA B 1 89 ? 2.594 23.891 -6.754 1 91.88 89 ALA B C 1
ATOM 1720 O O . ALA B 1 89 ? 2.984 23.719 -7.91 1 91.88 89 ALA B O 1
ATOM 1721 N N . TYR B 1 90 ? 2.992 24.844 -6.043 1 92.38 90 TYR B N 1
ATOM 1722 C CA . TYR B 1 90 ? 3.605 25.984 -6.703 1 92.38 90 TYR B CA 1
ATOM 1723 C C . TYR B 1 90 ? 5.09 26.078 -6.379 1 92.38 90 TYR B C 1
ATOM 1725 O O . TYR B 1 90 ? 5.898 26.453 -7.23 1 92.38 90 TYR B O 1
ATOM 1733 N N . ASN B 1 91 ? 5.449 25.703 -5.242 1 93.38 91 ASN B N 1
ATOM 1734 C CA . ASN B 1 91 ? 6.855 25.812 -4.863 1 93.38 91 ASN B CA 1
ATOM 1735 C C . ASN B 1 91 ? 7.617 24.531 -5.137 1 93.38 91 ASN B C 1
ATOM 1737 O O . ASN B 1 91 ? 8.648 24.531 -5.809 1 93.38 91 ASN B O 1
ATOM 1741 N N . LEU B 1 92 ? 7.09 23.453 -4.688 1 92.56 92 LEU B N 1
ATOM 1742 C CA . LEU B 1 92 ? 7.789 22.172 -4.801 1 92.56 92 LEU B CA 1
ATOM 1743 C C . LEU B 1 92 ? 7.43 21.469 -6.102 1 92.56 92 LEU B C 1
ATOM 1745 O O . LEU B 1 92 ? 8.195 20.641 -6.598 1 92.56 92 LEU B O 1
ATOM 1749 N N . ARG B 1 93 ? 6.238 21.703 -6.582 1 91.94 93 ARG B N 1
ATOM 1750 C CA . ARG B 1 93 ? 5.742 21.188 -7.852 1 91.94 93 ARG B CA 1
ATOM 1751 C C . ARG B 1 93 ? 5.82 19.672 -7.887 1 91.94 93 ARG B C 1
ATOM 1753 O O . ARG B 1 93 ? 6.355 19.094 -8.836 1 91.94 93 ARG B O 1
ATOM 1760 N N . VAL B 1 94 ? 5.336 19.109 -6.793 1 94.12 94 VAL B N 1
ATOM 1761 C CA . VAL B 1 94 ? 5.297 17.656 -6.684 1 94.12 94 VAL B CA 1
ATOM 1762 C C . VAL B 1 94 ? 4.223 17.094 -7.609 1 94.12 94 VAL B C 1
ATOM 1764 O O . VAL B 1 94 ? 3.08 17.562 -7.598 1 94.12 94 VAL B O 1
ATOM 1767 N N . ASP B 1 95 ? 4.547 16.109 -8.453 1 95.12 95 ASP B N 1
ATOM 1768 C CA . ASP B 1 95 ? 3.549 15.43 -9.273 1 95.12 95 ASP B CA 1
ATOM 1769 C C . ASP B 1 95 ? 2.475 14.781 -8.398 1 95.12 95 ASP B C 1
ATOM 1771 O O . ASP B 1 95 ? 2.791 14.07 -7.445 1 95.12 95 ASP B O 1
ATOM 1775 N N . PRO B 1 96 ? 1.233 15 -8.711 1 94.06 96 PRO B N 1
ATOM 1776 C CA . PRO B 1 96 ? 0.128 14.508 -7.883 1 94.06 96 PRO B CA 1
ATOM 1777 C C . PRO B 1 96 ? 0.153 12.992 -7.695 1 94.06 96 PRO B C 1
ATOM 1779 O O . PRO B 1 96 ? -0.251 12.492 -6.645 1 94.06 96 PRO B O 1
ATOM 1782 N N . GLY B 1 97 ? 0.667 12.258 -8.703 1 93.88 97 GLY B N 1
ATOM 1783 C CA . GLY B 1 97 ? 0.705 10.812 -8.625 1 93.88 97 GLY B CA 1
ATOM 1784 C C . GLY B 1 97 ? 1.584 10.289 -7.504 1 93.88 97 GLY B C 1
ATOM 1785 O O . GLY B 1 97 ? 1.414 9.164 -7.047 1 93.88 97 GLY B O 1
ATOM 1786 N N . ASN B 1 98 ? 2.457 11.109 -6.969 1 95.88 98 ASN B N 1
ATOM 1787 C CA . ASN B 1 98 ? 3.406 10.688 -5.945 1 95.88 98 ASN B CA 1
ATOM 1788 C C . ASN B 1 98 ? 2.742 10.586 -4.574 1 95.88 98 ASN B C 1
ATOM 1790 O O . ASN B 1 98 ? 3.25 9.906 -3.684 1 95.88 98 ASN B O 1
ATOM 1794 N N . PHE B 1 99 ? 1.623 11.258 -4.379 1 97.12 99 PHE B N 1
ATOM 1795 C CA . PHE B 1 99 ? 0.957 11.211 -3.084 1 97.12 99 PHE B CA 1
ATOM 1796 C C . PHE B 1 99 ? 0.377 9.82 -2.828 1 97.12 99 PHE B C 1
ATOM 1798 O O . PHE B 1 99 ? 0.318 9.367 -1.685 1 97.12 99 PHE B O 1
ATOM 1805 N N . ALA B 1 100 ? -0.009 9.109 -3.918 1 97.38 100 ALA B N 1
ATOM 1806 C CA . ALA B 1 100 ? -0.494 7.738 -3.766 1 97.38 100 ALA B CA 1
ATOM 1807 C C . ALA B 1 100 ? 0.633 6.801 -3.346 1 97.38 100 ALA B C 1
ATOM 1809 O O . ALA B 1 100 ? 0.408 5.844 -2.6 1 97.38 100 ALA B O 1
ATOM 1810 N N . LEU B 1 101 ? 1.844 7.062 -3.842 1 98.38 101 LEU B N 1
ATOM 1811 C CA . LEU B 1 101 ? 3.002 6.27 -3.443 1 98.38 101 LEU B CA 1
ATOM 1812 C C . LEU B 1 101 ? 3.297 6.449 -1.958 1 98.38 101 LEU B C 1
ATOM 1814 O O . LEU B 1 101 ? 3.562 5.477 -1.25 1 98.38 101 LEU B O 1
ATOM 1818 N N . LEU B 1 102 ? 3.207 7.738 -1.462 1 98.62 102 LEU B N 1
ATOM 1819 C CA . LEU B 1 102 ? 3.398 8.008 -0.042 1 98.62 102 LEU B CA 1
ATOM 1820 C C . LEU B 1 102 ? 2.301 7.352 0.789 1 98.62 102 LEU B C 1
ATOM 1822 O O . LEU B 1 102 ? 2.572 6.797 1.855 1 98.62 102 LEU B O 1
ATOM 1826 N N . SER B 1 103 ? 1.052 7.426 0.269 1 98.62 103 SER B N 1
ATOM 1827 C CA . SER B 1 103 ? -0.066 6.777 0.947 1 98.62 103 SER B CA 1
ATOM 1828 C C . SER B 1 103 ? 0.185 5.281 1.121 1 98.62 103 SER B C 1
ATOM 1830 O O . SER B 1 103 ? -0.086 4.719 2.186 1 98.62 103 SER B O 1
ATOM 1832 N N . HIS B 1 104 ? 0.708 4.648 0.108 1 98.75 104 HIS B N 1
ATOM 1833 C CA . HIS B 1 104 ? 0.999 3.221 0.125 1 98.75 104 HIS B CA 1
ATOM 1834 C C . HIS B 1 104 ? 1.999 2.875 1.224 1 98.75 104 HIS B C 1
ATOM 1836 O O . HIS B 1 104 ? 1.719 2.035 2.082 1 98.75 104 HIS B O 1
ATOM 1842 N N . VAL B 1 105 ? 3.082 3.59 1.294 1 98.88 105 VAL B N 1
ATOM 1843 C CA . VAL B 1 105 ? 4.113 3.207 2.254 1 98.88 105 VAL B CA 1
ATOM 1844 C C . VAL B 1 105 ? 3.664 3.574 3.666 1 98.88 105 VAL B C 1
ATOM 1846 O O . VAL B 1 105 ? 4.012 2.891 4.633 1 98.88 105 VAL B O 1
ATOM 1849 N N . LEU B 1 106 ? 2.863 4.66 3.844 1 98.81 106 LEU B N 1
ATOM 1850 C CA . LEU B 1 106 ? 2.322 5.02 5.148 1 98.81 106 LEU B CA 1
ATOM 1851 C C . LEU B 1 106 ? 1.451 3.896 5.703 1 98.81 106 LEU B C 1
ATOM 1853 O O . LEU B 1 106 ? 1.537 3.566 6.891 1 98.81 106 LEU B O 1
ATOM 1857 N N . GLN B 1 107 ? 0.67 3.293 4.859 1 98.88 107 GLN B N 1
ATOM 1858 C CA . GLN B 1 107 ? -0.2 2.217 5.32 1 98.88 107 GLN B CA 1
ATOM 1859 C C . GLN B 1 107 ? 0.605 0.966 5.656 1 98.88 107 GLN B C 1
ATOM 1861 O O . GLN B 1 107 ? 0.277 0.247 6.605 1 98.88 107 GLN B O 1
ATOM 1866 N N . VAL B 1 108 ? 1.664 0.706 4.934 1 98.94 108 VAL B N 1
ATOM 1867 C CA . VAL B 1 108 ? 2.562 -0.398 5.254 1 98.94 108 VAL B CA 1
ATOM 1868 C C . VAL B 1 108 ? 3.203 -0.163 6.621 1 98.94 108 VAL B C 1
ATOM 1870 O O . VAL B 1 108 ? 3.289 -1.082 7.438 1 98.94 108 VAL B O 1
ATOM 1873 N N . VAL B 1 109 ? 3.617 1.067 6.914 1 98.81 109 VAL B N 1
ATOM 1874 C CA . VAL B 1 109 ? 4.242 1.43 8.18 1 98.81 109 VAL B CA 1
ATOM 1875 C C . VAL B 1 109 ? 3.248 1.241 9.328 1 98.81 109 VAL B C 1
ATOM 1877 O O . VAL B 1 109 ? 3.588 0.675 10.367 1 98.81 109 VAL B O 1
ATOM 1880 N N . LEU B 1 110 ? 2.016 1.718 9.141 1 98.62 110 LEU B N 1
ATOM 1881 C CA . LEU B 1 110 ? 1.004 1.578 10.18 1 98.62 110 LEU B CA 1
ATOM 1882 C C . LEU B 1 110 ? 0.693 0.108 10.445 1 98.62 110 LEU B C 1
ATOM 1884 O O . LEU B 1 110 ? 0.565 -0.307 11.594 1 98.62 110 LEU B O 1
ATOM 1888 N N . ALA B 1 111 ? 0.618 -0.692 9.422 1 98.75 111 ALA B N 1
ATOM 1889 C CA . ALA B 1 111 ? 0.353 -2.121 9.562 1 98.75 111 ALA B CA 1
ATOM 1890 C C . ALA B 1 111 ? 1.491 -2.82 10.297 1 98.75 111 ALA B C 1
ATOM 1892 O O . ALA B 1 111 ? 1.252 -3.66 11.172 1 98.75 111 ALA B O 1
ATOM 1893 N N . SER B 1 112 ? 2.693 -2.465 9.961 1 98.62 112 SER B N 1
ATOM 1894 C CA . SER B 1 112 ? 3.877 -3.098 10.531 1 98.62 112 SER B CA 1
ATOM 1895 C C . SER B 1 112 ? 4.016 -2.771 12.016 1 98.62 112 SER B C 1
ATOM 1897 O O . SER B 1 112 ? 4.434 -3.619 12.812 1 98.62 112 SER B O 1
ATOM 1899 N N . ASN B 1 113 ? 3.666 -1.594 12.375 1 98.5 113 ASN B N 1
ATOM 1900 C CA . ASN B 1 113 ? 3.947 -1.125 13.727 1 98.5 113 ASN B CA 1
ATOM 1901 C C . ASN B 1 113 ? 2.744 -1.311 14.641 1 98.5 113 ASN B C 1
ATOM 1903 O O . ASN B 1 113 ? 2.893 -1.362 15.867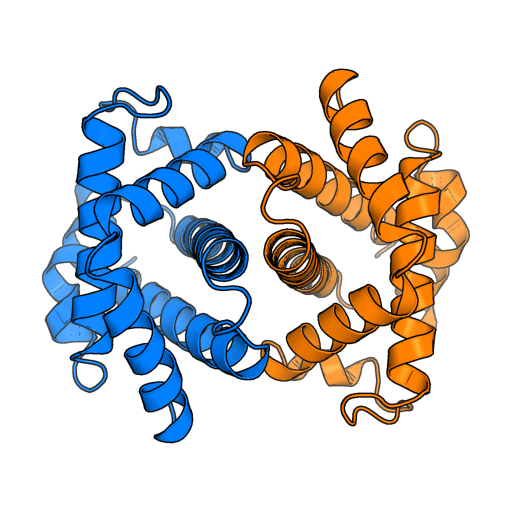 1 98.5 113 ASN B O 1
ATOM 1907 N N . PHE B 1 114 ? 1.532 -1.388 14.102 1 98.06 114 PHE B N 1
ATOM 1908 C CA . PHE B 1 114 ? 0.313 -1.536 14.883 1 98.06 114 PHE B CA 1
ATOM 1909 C C . PHE B 1 114 ? -0.574 -2.633 14.305 1 98.06 114 PHE B C 1
ATOM 1911 O O . PHE B 1 114 ? -1.757 -2.406 14.047 1 98.06 114 PHE B O 1
ATOM 1918 N N . PRO B 1 115 ? -0.051 -3.844 14.195 1 97.44 115 PRO B N 1
ATOM 1919 C CA . PRO B 1 115 ? -0.801 -4.898 13.508 1 97.44 115 PRO B CA 1
ATOM 1920 C C . PRO B 1 115 ? -2.125 -5.223 14.195 1 97.44 115 PRO B C 1
ATOM 1922 O O . PRO B 1 115 ? -3.102 -5.578 13.531 1 97.44 115 PRO B O 1
ATOM 1925 N N . GLY B 1 116 ? -2.225 -5.094 15.477 1 97.56 116 GLY B N 1
ATOM 1926 C CA . GLY B 1 116 ? -3.461 -5.367 16.203 1 97.56 116 GLY B CA 1
ATOM 1927 C C . GLY B 1 116 ? -4.504 -4.277 16.031 1 97.56 116 GLY B C 1
ATOM 1928 O O . GLY B 1 116 ? -5.703 -4.539 16.141 1 97.56 116 GLY B O 1
ATOM 1929 N N . ASP B 1 117 ? -4.145 -3.066 15.727 1 98.12 117 ASP B N 1
ATOM 1930 C CA . ASP B 1 117 ? -5.031 -1.912 15.625 1 98.12 117 ASP B CA 1
ATOM 1931 C C . ASP B 1 117 ? -5.395 -1.617 14.172 1 98.12 117 ASP B C 1
ATOM 1933 O O . ASP B 1 117 ? -6.469 -1.085 13.891 1 98.12 117 ASP B O 1
ATOM 1937 N N . PHE B 1 118 ? -4.449 -1.944 13.25 1 98.44 118 PHE B N 1
ATOM 1938 C CA . PHE B 1 118 ? -4.652 -1.616 11.844 1 98.44 118 PHE B CA 1
ATOM 1939 C C . PHE B 1 118 ? -5.383 -2.744 11.125 1 98.44 118 PHE B C 1
ATOM 1941 O O . PHE B 1 118 ? -4.859 -3.318 10.172 1 98.44 118 PHE B O 1
ATOM 1948 N N . THR B 1 119 ? -6.625 -2.98 11.539 1 98.44 119 THR B N 1
ATOM 1949 C CA . THR B 1 119 ? -7.504 -4 10.977 1 98.44 119 THR B CA 1
ATOM 1950 C C . THR B 1 119 ? -7.914 -3.643 9.555 1 98.44 119 THR B C 1
ATOM 1952 O O . THR B 1 119 ? -7.676 -2.521 9.094 1 98.44 119 THR B O 1
ATOM 1955 N N . PRO B 1 120 ? -8.508 -4.555 8.852 1 98.31 120 PRO B N 1
ATOM 1956 C CA . PRO B 1 120 ? -8.984 -4.254 7.5 1 98.31 120 PRO B CA 1
ATOM 1957 C C . PRO B 1 120 ? -9.938 -3.064 7.465 1 98.31 120 PRO B C 1
ATOM 1959 O O . PRO B 1 120 ? -9.891 -2.252 6.539 1 98.31 120 PRO B O 1
ATOM 1962 N N . GLU B 1 121 ? -10.797 -2.906 8.461 1 98.12 121 GLU B N 1
ATOM 1963 C CA . GLU B 1 121 ? -11.719 -1.778 8.531 1 98.12 121 GLU B CA 1
ATOM 1964 C C . GLU B 1 121 ? -10.977 -0.466 8.75 1 98.12 121 GLU B C 1
ATOM 1966 O O . GLU B 1 121 ? -11.312 0.554 8.148 1 98.12 121 GLU B O 1
ATOM 1971 N N . VAL B 1 122 ? -10.008 -0.505 9.602 1 98.5 122 VAL B N 1
ATOM 1972 C CA . VAL B 1 122 ? -9.203 0.686 9.859 1 98.5 122 VAL B CA 1
ATOM 1973 C C . VAL B 1 122 ? -8.414 1.061 8.609 1 98.5 122 VAL B C 1
ATOM 1975 O O . VAL B 1 122 ? -8.305 2.24 8.266 1 98.5 122 VAL B O 1
ATOM 1978 N N . GLN B 1 123 ? -7.852 0.061 7.918 1 98.81 123 GLN B N 1
ATOM 1979 C CA . GLN B 1 123 ? -7.16 0.344 6.664 1 98.81 123 GLN B CA 1
ATOM 1980 C C . GLN B 1 123 ? -8.094 1.013 5.66 1 98.81 123 GLN B C 1
ATOM 1982 O O . GLN B 1 123 ? -7.703 1.964 4.98 1 98.81 123 GLN B O 1
ATOM 1987 N N . ALA B 1 124 ? -9.289 0.511 5.535 1 98.62 124 ALA B N 1
ATOM 1988 C CA . ALA B 1 124 ? -10.242 1.096 4.598 1 98.62 124 ALA B CA 1
ATOM 1989 C C . ALA B 1 124 ? -10.5 2.564 4.918 1 98.62 124 ALA B C 1
ATOM 1991 O O . ALA B 1 124 ? -10.547 3.406 4.02 1 98.62 124 ALA B O 1
ATOM 1992 N N . ALA B 1 125 ? -10.68 2.865 6.195 1 98.62 125 ALA B N 1
ATOM 1993 C CA . ALA B 1 125 ? -10.891 4.246 6.629 1 98.62 125 ALA B CA 1
ATOM 1994 C C . ALA B 1 125 ? -9.664 5.105 6.324 1 98.62 125 ALA B C 1
ATOM 1996 O O . ALA B 1 125 ? -9.797 6.234 5.84 1 98.62 125 ALA B O 1
ATOM 1997 N N . TRP B 1 126 ? -8.516 4.578 6.547 1 98.62 126 TRP B N 1
ATOM 1998 C CA . TRP B 1 126 ? -7.289 5.34 6.332 1 98.62 126 TRP B CA 1
ATOM 1999 C C . TRP B 1 126 ? -7.016 5.52 4.844 1 98.62 126 TRP B C 1
ATOM 2001 O O . TRP B 1 126 ? -6.492 6.555 4.422 1 98.62 126 TRP B O 1
ATOM 2011 N N . ASP B 1 127 ? -7.281 4.477 4.07 1 98.56 127 ASP B N 1
ATOM 2012 C CA . ASP B 1 127 ? -7.148 4.633 2.625 1 98.56 127 ASP B CA 1
ATOM 2013 C C . ASP B 1 127 ? -8.023 5.777 2.113 1 98.56 127 ASP B C 1
ATOM 2015 O O . ASP B 1 127 ? -7.562 6.613 1.331 1 98.56 127 ASP B O 1
ATOM 2019 N N . LYS B 1 128 ? -9.258 5.828 2.535 1 98.06 128 LYS B N 1
ATOM 2020 C CA . LYS B 1 128 ? -10.18 6.898 2.152 1 98.06 128 LYS B CA 1
ATOM 2021 C C . LYS B 1 128 ? -9.688 8.25 2.652 1 98.06 128 LYS B C 1
ATOM 2023 O O . LYS B 1 128 ? -9.727 9.242 1.919 1 98.06 128 LYS B O 1
ATOM 2028 N N . PHE B 1 129 ? -9.242 8.281 3.855 1 98.5 129 PHE B N 1
ATOM 2029 C CA . PHE B 1 129 ? -8.703 9.492 4.469 1 98.5 129 PHE B CA 1
ATOM 2030 C C . PHE B 1 129 ? -7.516 10.023 3.674 1 98.5 129 PHE B C 1
ATOM 2032 O O . PHE B 1 129 ? -7.5 11.188 3.273 1 98.5 129 PHE B O 1
ATOM 2039 N N . LEU B 1 130 ? -6.543 9.188 3.363 1 98.25 130 LEU B N 1
ATOM 2040 C CA . LEU B 1 130 ? -5.332 9.594 2.66 1 98.25 130 LEU B CA 1
ATOM 2041 C C . LEU B 1 130 ? -5.648 10 1.226 1 98.25 130 LEU B C 1
ATOM 2043 O O . LEU B 1 130 ? -5.023 10.914 0.684 1 98.25 130 LEU B O 1
ATOM 2047 N N . THR B 1 131 ? -6.559 9.32 0.638 1 97.44 131 THR B N 1
ATOM 2048 C CA . THR B 1 131 ? -7.016 9.711 -0.691 1 97.44 131 THR B CA 1
ATOM 2049 C C . THR B 1 131 ? -7.637 11.109 -0.662 1 97.44 131 THR B C 1
ATOM 2051 O O . THR B 1 131 ? -7.367 11.93 -1.541 1 97.44 131 THR B O 1
ATOM 2054 N N . THR B 1 132 ? -8.492 11.375 0.314 1 97 132 THR B N 1
ATOM 2055 C CA . THR B 1 132 ? -9.125 12.688 0.464 1 97 132 THR B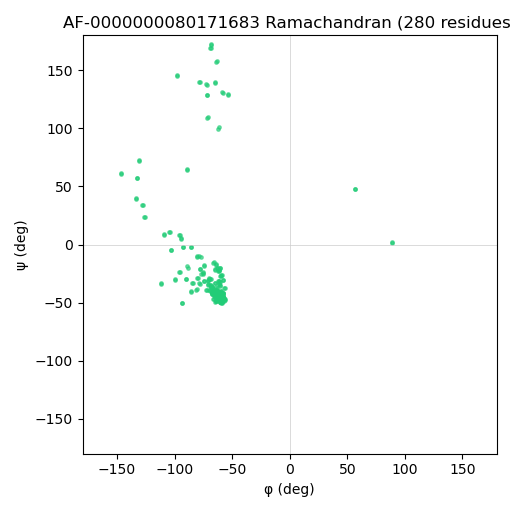 CA 1
ATOM 2056 C C . THR B 1 132 ? -8.07 13.766 0.7 1 97 132 THR B C 1
ATOM 2058 O O . THR B 1 132 ? -8.133 14.844 0.096 1 97 132 THR B O 1
ATOM 2061 N N . VAL B 1 133 ? -7.113 13.484 1.574 1 97.12 133 VAL B N 1
ATOM 2062 C CA . VAL B 1 133 ? -6.023 14.422 1.84 1 97.12 133 VAL B CA 1
ATOM 2063 C C . VAL B 1 133 ? -5.27 14.719 0.545 1 97.12 133 VAL B C 1
ATOM 2065 O O . VAL B 1 133 ? -5 15.875 0.23 1 97.12 133 VAL B O 1
ATOM 2068 N N . SER B 1 134 ? -4.926 13.711 -0.215 1 96.12 134 SER B N 1
ATOM 2069 C CA . SER B 1 134 ? -4.219 13.875 -1.479 1 96.12 134 SER B CA 1
ATOM 2070 C C . SER B 1 134 ? -5.016 14.727 -2.455 1 96.12 134 SER B C 1
ATOM 2072 O O . SER B 1 134 ? -4.457 15.578 -3.148 1 96.12 134 SER B O 1
ATOM 2074 N N . THR B 1 135 ? -6.301 14.445 -2.508 1 95.19 135 THR B N 1
ATOM 2075 C CA . THR B 1 135 ? -7.176 15.211 -3.389 1 95.19 135 THR B CA 1
ATOM 2076 C C . THR B 1 135 ? -7.168 16.688 -3.018 1 95.19 135 THR B C 1
ATOM 2078 O O . THR B 1 135 ? -7.059 17.547 -3.889 1 95.19 135 THR B O 1
ATOM 2081 N N . VAL B 1 136 ? -7.25 16.984 -1.782 1 94.81 136 VAL B N 1
ATOM 2082 C CA . VAL B 1 136 ? -7.258 18.375 -1.319 1 94.81 136 VAL B CA 1
ATOM 2083 C C . VAL B 1 136 ? -5.895 19.016 -1.585 1 94.81 136 VAL B C 1
ATOM 2085 O O . VAL B 1 136 ? -5.816 20.141 -2.062 1 94.81 136 VAL B O 1
ATOM 2088 N N . LEU B 1 137 ? -4.781 18.266 -1.302 1 94.38 137 LEU B N 1
ATOM 2089 C CA . LEU B 1 137 ? -3.424 18.766 -1.5 1 94.38 137 LEU B CA 1
ATOM 2090 C C . LEU B 1 137 ? -3.186 19.125 -2.963 1 94.38 137 LEU B C 1
ATOM 2092 O O . LEU B 1 137 ? -2.443 20.062 -3.264 1 94.38 137 LEU B O 1
ATOM 2096 N N . THR B 1 138 ? -3.883 18.484 -3.828 1 93.44 138 THR B N 1
ATOM 2097 C CA . THR B 1 138 ? -3.596 18.656 -5.246 1 93.44 138 THR B CA 1
ATOM 2098 C C . THR B 1 138 ? -4.711 19.438 -5.938 1 93.44 138 THR B C 1
ATOM 2100 O O . THR B 1 138 ? -4.785 19.469 -7.168 1 93.44 138 THR B O 1
ATOM 2103 N N . SER B 1 139 ? -5.621 19.969 -5.254 1 90.81 139 SER B N 1
ATOM 2104 C CA . SER B 1 139 ? -6.789 20.641 -5.816 1 90.81 139 SER B CA 1
ATOM 2105 C C . SER B 1 139 ? -6.387 21.906 -6.574 1 90.81 139 SER B C 1
ATOM 2107 O O . SER B 1 139 ? -7.129 22.391 -7.434 1 90.81 139 SER B O 1
ATOM 2109 N N . LYS B 1 140 ? -5.191 22.359 -6.363 1 84.62 140 LYS B N 1
ATOM 2110 C CA . LYS B 1 140 ? -4.758 23.594 -7.02 1 84.62 140 LYS B CA 1
ATOM 2111 C C . LYS B 1 140 ? -3.832 23.281 -8.195 1 84.62 140 LYS B C 1
ATOM 2113 O O . LYS B 1 140 ? -3.35 24.203 -8.867 1 84.62 140 LYS B O 1
ATOM 2118 N N . TYR B 1 141 ? -3.557 22.031 -8.289 1 80.25 141 TYR B N 1
ATOM 2119 C CA . TYR B 1 141 ? -2.691 21.672 -9.406 1 80.25 141 TYR B CA 1
ATOM 2120 C C . TYR B 1 141 ? -3.346 22.016 -10.742 1 80.25 141 TYR B C 1
ATOM 2122 O O . TYR B 1 141 ? -4.531 21.75 -10.945 1 80.25 141 TYR B O 1
ATOM 2130 N N . ARG B 1 142 ? -2.943 23.141 -11.367 1 62.88 142 ARG B N 1
ATOM 2131 C CA . ARG B 1 142 ? -3.371 23.625 -12.68 1 62.88 142 ARG B CA 1
ATOM 2132 C C . ARG B 1 142 ? -2.451 23.094 -13.773 1 62.88 142 ARG B C 1
ATOM 2134 O O . ARG B 1 142 ? -1.258 22.891 -13.547 1 62.88 142 ARG B O 1
#

Nearest PDB structures (foldseek):
  3dhr-assembly1_A  TM=9.727E-01  e=5.716E-13  Columba livia
  1vwt-assembly1_A  TM=9.826E-01  e=1.169E-12  Homo sapiens
  1xye-assembly1_C  TM=9.824E-01  e=1.285E-12  Homo sapiens
  3vre-assembly1_C  TM=9.768E-01  e=1.114E-12  Mammuthus primigenius
  3qjd-assembly1_A  TM=9.816E-01  e=2.506E-12  Homo sapiens

Sequence (284 aa):
MSLSASEKAAVLSMVGKIASQASDLGAEALTRLFLSFPQTKTYFTHFDLTSGSADIQTHGGKIMNALAGAANHLDNLAGNLSFLSDLHAYNLRVDPGNFALLSHVLQVVLASNFPGDFTPEVQAAWDKFLTTVSTVLTSKYRMSLSASEKAAVLSMVGKIASQASDLGAEALTRLFLSFPQTKTYFTHFDLTSGSADIQTHGGKIMNALAGAANHLDNLAGNLSFLSDLHAYNLRVDPGNFALLSHVLQVVLASNFPGDFTPEVQAAWDKFLTTVSTVLTSKYR

Secondary structure (DSSP, 8-state):
-PPPHHHHHHHHHHHHHHGGGHHHHHHHHHHHHHHH-GGGGGGGTTS--STT-HHHHHHHHHHHHHHHHHHTTGGGHHHHTHHHHHIIIIIS---TTHHHHHHHHHHHHHHHH-TTT--HHHHHHHHHHHHHHHHHHTTT--/-PPPHHHHHHHHHHHHHHGGGHHHHHHHHHHHHHHH-GGGGGGGTTS--STT-HHHHHHHHHHHHHHHHHHTTGGGHHHHTHHHHHIIIIIS---TTHHHHHHHHHHHHHHHH-TTT--HHHHHHHHHHHHHHHHHHTTT--

Solvent-accessible surface area (backbone atoms only — not comparable to full-atom values): 15033 Å² total; per-residue (Å²): 128,84,75,52,73,68,35,48,51,44,42,49,60,49,42,69,68,41,60,88,42,24,33,62,53,21,24,50,24,51,51,30,36,42,60,56,38,53,78,60,44,74,81,46,74,90,48,56,82,55,87,86,27,68,52,38,30,52,51,14,22,50,53,42,49,50,49,45,54,38,67,75,28,68,94,43,42,63,72,72,38,40,66,58,19,48,42,38,46,70,73,64,54,57,63,70,75,53,50,57,55,52,48,51,32,44,49,29,45,45,14,37,73,33,42,88,71,48,37,53,69,35,44,22,29,41,53,53,49,49,50,47,51,44,50,54,40,43,64,72,61,123,127,84,75,52,75,68,34,48,50,42,43,49,60,49,42,70,68,41,61,88,42,22,33,62,54,22,25,50,22,51,52,30,36,44,59,56,40,54,78,61,45,74,82,45,74,89,48,56,81,56,88,87,28,69,52,38,30,53,52,14,22,51,54,42,49,50,49,43,52,38,66,75,30,67,94,44,41,61,71,72,38,40,66,59,19,49,43,38,46,71,73,63,52,58,63,70,74,52,50,58,53,51,48,51,32,43,48,28,46,46,14,37,75,34,44,89,72,46,37,52,69,34,45,23,28,40,52,52,48,49,50,44,52,46,51,52,40,43,65,71,60,122

Foldseek 3Di:
DADDPVLLVLLLVVLVVCLVVQLVLLLQLLLCLCVVPVVQCVLVVVDPNPRPDPRSSVVSSVVSVLLSQCSVPVVCNLVSCVVLLCCCQPPSNPDLVVLVSSLVSSLVSSCVVPVPSCDPSSNVSSSVSSVVNSCSSPVPND/DADDPVLLVLQLVVLVVCLVVQLVLLLQLLLCLCVVPVVQCVLVVVDPNPRPDPRSSVVSSVVSVLLSQCSVPSVCNLVSCVVLLCCCQPPSNPDLVVLVSSLVSSLVSSCVVPVPSCDPSSNVSSSVSSVVNSCSSPVPND